Protein AF-0000000076551248 (afdb_homodimer)

Sequence (350 aa):
MSLTSTQPAATQTSDEVEMQIRGLMMDPITNMPIIVLKDIASDLVLPIWVGIFEANAIALELEKTATPRPMTHDLLQNLARGLNAQVNKIVVSELRDDTFYAVIWLDHAGETVALDARPSDAIALALRWDCPIYVNREVLENSKQAASGAQAVTADEMRRWLENLNDDEMGRYKMMSLTSTQPAATQTSDEVEMQIRGLMMDPITNMPIIVLKDIASDLVLPIWVGIFEANAIALELEKTATPRPMTHDLLQNLARGLNAQVNKIVVSELRDDTFYAVIWLDHAGETVALDARPSDAIALALRWDCPIYVNREVLENSKQAASGAQAVTADEMRRWLENLNDDEMGRYKM

InterPro domains:
  IPR003729 Bifunctional nuclease domain [PF02577] (35-145)
  IPR003729 Bifunctional nuclease domain [PS51658] (16-147)
  IPR036104 Bifunctional nuclease superfamily [G3DSA:3.10.690.10] (7-153)
  IPR036104 Bifunctional nuclease superfamily [SSF103256] (17-143)

Foldseek 3Di:
DPPPVPVPPPPVVPLKFWWDFLDWDAQPVPRFIWTWIQGPVDRQIDIDTDHPVLSVLQVCLVVVPDDPDDDPLSVVLVVCVVQVKAFAEKEQEDADPNAIKMWTWMDDPNDIDIDIDGPSSRSSNCSVRVHIYIYRPVRSVVRVVCLVPPDDPSSVVVVVVSVCSSVPDSPPPDD/DPPPPPVPPPPPVPLKFWWDFLDWDAQPVPRFIWTWIQGPVDRQIDIDTDHPVLSVLQVCLVVVPDDPDDDPLSVVLVVCVVQVKAFAEKEQEDADPNAIKMWTWMDDPNDIDIDIDGPSSRSSNCSVRVHIYIYRPVRSVVRVVCLVPPDDPSSVVVVVVSVCSSVPDSPDPPD

Organism: NCBI:txid570835

Radius of gyration: 25.0 Å; Cα contacts (8 Å, |Δi|>4): 557; chains: 2; bounding box: 64×93×47 Å

Nearest PDB structures (foldseek):
  1vjl-assembly1_B  TM=9.616E-01  e=9.317E-15  Thermotoga maritima
  1vjl-assembly1_A  TM=9.672E-01  e=1.254E-14  Thermotoga maritima
  1sj5-assembly1_A  TM=9.366E-01  e=1.498E-14  Thermotoga maritima
  1sj5-assembly1_B  TM=9.544E-01  e=3.244E-14  Thermotoga maritima
  2l33-assembly1_A  TM=4.522E-01  e=1.625E+00  Homo sapiens

Structure (mmCIF, N/CA/C/O backbone):
data_AF-0000000076551248-model_v1
#
loop_
_entity.id
_entity.type
_entity.pdbx_description
1 polymer 'BFN domain-containing protein'
#
loop_
_atom_site.group_PDB
_atom_site.id
_atom_site.type_symbol
_atom_site.label_atom_id
_atom_site.label_alt_id
_atom_site.label_comp_id
_atom_site.label_asym_id
_atom_site.label_entity_id
_atom_site.label_seq_id
_atom_site.pdbx_PDB_ins_code
_atom_site.Cartn_x
_atom_site.Cartn_y
_atom_site.Cartn_z
_atom_site.occupancy
_atom_site.B_iso_or_equiv
_atom_site.auth_seq_id
_atom_site.auth_comp_id
_atom_site.auth_asym_id
_atom_site.auth_atom_id
_atom_site.pdbx_PDB_model_num
ATOM 1 N N . MET A 1 1 ? -35.094 -51.531 -7.246 1 32.16 1 MET A N 1
ATOM 2 C CA . MET A 1 1 ? -33.906 -51.281 -8.016 1 32.16 1 MET A CA 1
ATOM 3 C C . MET A 1 1 ? -33.531 -49.812 -8.008 1 32.16 1 MET A C 1
ATOM 5 O O . MET A 1 1 ? -34.219 -49 -8.648 1 32.16 1 MET A O 1
ATOM 9 N N . SER A 1 2 ? -33.219 -49.188 -6.812 1 36.22 2 SER A N 1
ATOM 10 C CA . SER A 1 2 ? -33 -47.781 -6.469 1 36.22 2 SER A CA 1
ATOM 11 C C . SER A 1 2 ? -31.844 -47.188 -7.262 1 36.22 2 SER A C 1
ATOM 13 O O . SER A 1 2 ? -30.703 -47.688 -7.16 1 36.22 2 SER A O 1
ATOM 15 N N . LEU A 1 3 ? -32.062 -46.719 -8.555 1 34.53 3 LEU A N 1
ATOM 16 C CA . LEU A 1 3 ? -31.094 -46.062 -9.445 1 34.53 3 LEU A CA 1
ATOM 17 C C . LEU A 1 3 ? -30.375 -44.938 -8.742 1 34.53 3 LEU A C 1
ATOM 19 O O . LEU A 1 3 ? -31 -43.938 -8.391 1 34.53 3 LEU A O 1
ATOM 23 N N . THR A 1 4 ? -29.5 -45.219 -7.777 1 40.34 4 THR A N 1
ATOM 24 C CA . THR A 1 4 ? -28.609 -44.219 -7.219 1 40.34 4 THR A CA 1
ATOM 25 C C . THR A 1 4 ? -27.859 -43.5 -8.328 1 40.34 4 THR A C 1
ATOM 27 O O . THR A 1 4 ? -27.094 -44.094 -9.078 1 40.34 4 THR A O 1
ATOM 30 N N . SER A 1 5 ? -28.578 -42.625 -9.156 1 40.53 5 SER A N 1
ATOM 31 C CA . SER A 1 5 ? -27.891 -41.781 -10.117 1 40.53 5 SER A CA 1
ATOM 32 C C . SER A 1 5 ? -26.672 -41.125 -9.5 1 40.53 5 SER A C 1
ATOM 34 O O . SER A 1 5 ? -26.781 -40.344 -8.539 1 40.53 5 SER A O 1
ATOM 36 N N . THR A 1 6 ? -25.594 -41.875 -9.328 1 37.84 6 THR A N 1
ATOM 37 C CA . THR A 1 6 ? -24.297 -41.25 -9 1 37.84 6 THR A CA 1
ATOM 38 C C . THR A 1 6 ? -24.016 -40.062 -9.922 1 37.84 6 THR A C 1
ATOM 40 O O . THR A 1 6 ? -23.875 -40.25 -11.133 1 37.84 6 THR A O 1
ATOM 43 N N . GLN A 1 7 ? -24.719 -38.938 -9.789 1 39.62 7 GLN A N 1
ATOM 44 C CA . GLN A 1 7 ? -24.25 -37.75 -10.523 1 39.62 7 GLN A CA 1
ATOM 45 C C . GLN A 1 7 ? -22.719 -37.719 -10.586 1 39.62 7 GLN A C 1
ATOM 47 O O . GLN A 1 7 ? -22.047 -37.875 -9.562 1 39.62 7 GLN A O 1
ATOM 52 N N . PRO A 1 8 ? -22.125 -38.062 -11.719 1 39.38 8 PRO A N 1
ATOM 53 C CA . PRO A 1 8 ? -20.656 -38 -11.781 1 39.38 8 PRO A CA 1
ATOM 54 C C . PRO A 1 8 ? -20.094 -36.781 -11.055 1 39.38 8 PRO A C 1
ATOM 56 O O . PRO A 1 8 ? -20.734 -35.719 -11 1 39.38 8 PRO A O 1
ATOM 59 N N . ALA A 1 9 ? -19.312 -36.969 -10.117 1 40.19 9 ALA A N 1
ATOM 60 C CA . ALA A 1 9 ? -18.453 -35.906 -9.594 1 40.19 9 ALA A CA 1
ATOM 61 C C . ALA A 1 9 ? -17.891 -35.031 -10.727 1 40.19 9 ALA A C 1
ATOM 63 O O . ALA A 1 9 ? -17.156 -35.531 -11.586 1 40.19 9 ALA A O 1
ATOM 64 N N . ALA A 1 10 ? -18.641 -34.312 -11.5 1 38.75 10 ALA A N 1
ATOM 65 C CA . ALA A 1 10 ? -18.047 -33.344 -12.422 1 38.75 10 ALA A CA 1
ATOM 66 C C . ALA A 1 10 ? -16.703 -32.844 -11.906 1 38.75 10 ALA A C 1
ATOM 68 O O . ALA A 1 10 ? -16.641 -32.188 -10.859 1 38.75 10 ALA A O 1
ATOM 69 N N . THR A 1 11 ? -15.641 -33.531 -11.953 1 39.47 11 THR A N 1
ATOM 70 C CA . THR A 1 11 ? -14.273 -33.031 -11.766 1 39.47 11 THR A CA 1
ATOM 71 C C . THR A 1 11 ? -14.102 -31.656 -12.391 1 39.47 11 THR A C 1
ATOM 73 O O . THR A 1 11 ? -14.078 -31.516 -13.617 1 39.47 11 THR A O 1
ATOM 76 N N . GLN A 1 12 ? -14.953 -30.703 -12.336 1 39.66 12 GLN A N 1
ATOM 77 C CA . GLN A 1 12 ? -14.781 -29.328 -12.797 1 39.66 12 GLN A CA 1
ATOM 78 C C . GLN A 1 12 ? -13.32 -28.875 -12.68 1 39.66 12 GLN A C 1
ATOM 80 O O . GLN A 1 12 ? -12.82 -28.672 -11.57 1 39.66 12 GLN A O 1
ATOM 85 N N . THR A 1 13 ? -12.32 -29.5 -13.383 1 48.34 13 THR A N 1
ATOM 86 C CA . THR A 1 13 ? -10.922 -29.094 -13.422 1 48.34 13 THR A CA 1
ATOM 87 C C . THR A 1 13 ? -10.781 -27.578 -13.336 1 48.34 13 THR A C 1
ATOM 89 O O . THR A 1 13 ? -11.32 -26.859 -14.172 1 48.34 13 THR A O 1
ATOM 92 N N . SER A 1 14 ? -10.734 -27.062 -12.242 1 67.12 14 SER A N 1
ATOM 93 C CA . SER A 1 14 ? -10.648 -25.625 -11.977 1 67.12 14 SER A CA 1
ATOM 94 C C . SER A 1 14 ? -9.594 -24.969 -12.859 1 67.12 14 SER A C 1
ATOM 96 O O . SER A 1 14 ? -8.539 -25.547 -13.102 1 67.12 14 SER A O 1
ATOM 98 N N . ASP A 1 15 ? -9.93 -24.031 -13.68 1 89.25 15 ASP A N 1
ATOM 99 C CA . ASP A 1 15 ? -9.086 -23.172 -14.516 1 89.25 15 ASP A CA 1
ATOM 100 C C . ASP A 1 15 ? -8.055 -22.438 -13.68 1 89.25 15 ASP A C 1
ATOM 102 O O . ASP A 1 15 ? -7.305 -21.609 -14.195 1 89.25 15 ASP A O 1
ATOM 106 N N . GLU A 1 16 ? -7.969 -22.969 -12.383 1 97 16 GLU A N 1
ATOM 107 C CA . GLU A 1 16 ? -7.035 -22.328 -11.469 1 97 16 GLU A CA 1
ATOM 108 C C . GLU A 1 16 ? -6.195 -23.359 -10.711 1 97 16 GLU A C 1
ATOM 110 O O . GLU A 1 16 ? -6.691 -24.422 -10.359 1 97 16 GLU A O 1
ATOM 115 N N . VAL A 1 17 ? -4.977 -23.109 -10.492 1 97.75 17 VAL A N 1
ATOM 116 C CA . VAL A 1 17 ? -4.039 -23.938 -9.75 1 97.75 17 VAL A CA 1
ATOM 117 C C . VAL A 1 17 ? -3.68 -23.266 -8.43 1 97.75 17 VAL A C 1
ATOM 119 O O . VAL A 1 17 ? -3.266 -22.109 -8.406 1 97.75 17 VAL A O 1
ATOM 122 N N . GLU A 1 18 ? -3.902 -23.984 -7.297 1 98.38 18 GLU A N 1
ATOM 123 C CA . GLU A 1 18 ? -3.525 -23.438 -6 1 98.38 18 GLU A CA 1
ATOM 124 C C . GLU A 1 18 ? -2.014 -23.469 -5.801 1 98.38 18 GLU A C 1
ATOM 126 O O . GLU A 1 18 ? -1.379 -24.5 -6.031 1 98.38 18 GLU A O 1
ATOM 131 N N . MET A 1 19 ? -1.547 -22.344 -5.371 1 98.19 19 MET A N 1
ATOM 132 C CA . MET A 1 19 ? -0.1 -22.203 -5.223 1 98.19 19 MET A CA 1
ATOM 133 C C . MET A 1 19 ? 0.262 -21.703 -3.83 1 98.19 19 MET A C 1
ATOM 135 O O . MET A 1 19 ? -0.587 -21.156 -3.121 1 98.19 19 MET A O 1
ATOM 139 N N . GLN A 1 20 ? 1.493 -21.938 -3.49 1 97.5 20 GLN A N 1
ATOM 140 C CA . GLN A 1 20 ? 2.08 -21.391 -2.271 1 97.5 20 GLN A CA 1
ATOM 141 C C . GLN A 1 20 ? 3.381 -20.656 -2.57 1 97.5 20 GLN A C 1
ATOM 143 O O . GLN A 1 20 ? 4.012 -20.891 -3.604 1 97.5 20 GLN A O 1
ATOM 148 N N . ILE A 1 21 ? 3.678 -19.75 -1.683 1 96.75 21 ILE A N 1
ATOM 149 C CA . ILE A 1 21 ? 4.949 -19.062 -1.838 1 96.75 21 ILE A CA 1
ATOM 150 C C . ILE A 1 21 ? 6.098 -19.969 -1.422 1 96.75 21 ILE A C 1
ATOM 152 O O . ILE A 1 21 ? 6.211 -20.344 -0.251 1 96.75 21 ILE A O 1
ATOM 156 N N . ARG A 1 22 ? 6.84 -20.281 -2.338 1 93.38 22 ARG A N 1
ATOM 157 C CA . ARG A 1 22 ? 8.016 -21.094 -2.039 1 93.38 22 ARG A CA 1
ATOM 158 C C . ARG A 1 22 ? 9.133 -20.25 -1.444 1 93.38 22 ARG A C 1
ATOM 160 O O . ARG A 1 22 ? 9.883 -20.703 -0.579 1 93.38 22 ARG A O 1
ATOM 167 N N . GLY A 1 23 ? 9.258 -19.016 -2.014 1 91.88 23 GLY A N 1
ATOM 168 C CA . GLY A 1 23 ? 10.266 -18.125 -1.459 1 91.88 23 GLY A CA 1
ATOM 169 C C . GLY A 1 23 ? 10.406 -16.828 -2.229 1 91.88 23 GLY A C 1
ATOM 170 O O . GLY A 1 23 ? 9.688 -16.594 -3.203 1 91.88 23 GLY A O 1
ATOM 171 N N . LEU A 1 24 ? 11.195 -15.961 -1.62 1 94.81 24 LEU A N 1
ATOM 172 C CA . LEU A 1 24 ? 11.664 -14.719 -2.23 1 94.81 24 LEU A CA 1
ATOM 173 C C . LEU A 1 24 ? 13.164 -14.781 -2.514 1 94.81 24 LEU A C 1
ATOM 175 O O . LEU A 1 24 ? 13.953 -15.078 -1.617 1 94.81 24 LEU A O 1
ATOM 179 N N . MET A 1 25 ? 13.508 -14.523 -3.76 1 92.19 25 MET A N 1
ATOM 180 C CA . MET A 1 25 ? 14.922 -14.57 -4.105 1 92.19 25 MET A CA 1
ATOM 181 C C . MET A 1 25 ? 15.305 -13.398 -5 1 92.19 25 MET A C 1
ATOM 183 O O . MET A 1 25 ? 14.445 -12.641 -5.438 1 92.19 25 MET A O 1
ATOM 187 N N . MET A 1 26 ? 16.625 -13.32 -5.207 1 93.75 26 MET A N 1
ATOM 188 C CA . MET A 1 26 ? 17.141 -12.281 -6.09 1 93.75 26 MET A CA 1
ATOM 189 C C . MET A 1 26 ? 17.594 -12.867 -7.422 1 93.75 26 MET A C 1
ATOM 191 O O . MET A 1 26 ? 18.219 -13.93 -7.461 1 93.75 26 MET A O 1
ATOM 195 N N . ASP A 1 27 ? 17.125 -12.281 -8.555 1 88.94 27 ASP A N 1
ATOM 196 C CA . ASP A 1 27 ? 17.672 -12.609 -9.867 1 88.94 27 ASP A CA 1
ATOM 197 C C . ASP A 1 27 ? 19.188 -12.383 -9.906 1 88.94 27 ASP A C 1
ATOM 199 O O . ASP A 1 27 ? 19.656 -11.266 -9.695 1 88.94 27 ASP A O 1
ATOM 203 N N . PRO A 1 28 ? 20 -13.344 -10.133 1 86.5 28 PRO A N 1
ATOM 204 C CA . PRO A 1 28 ? 21.453 -13.203 -10.023 1 86.5 28 PRO A CA 1
ATOM 205 C C . PRO A 1 28 ? 22.031 -12.273 -11.086 1 86.5 28 PRO A C 1
ATOM 207 O O . PRO A 1 28 ? 23.141 -11.766 -10.922 1 86.5 28 PRO A O 1
ATOM 210 N N . ILE A 1 29 ? 21.297 -12.109 -12.125 1 87.25 29 ILE A N 1
ATOM 211 C CA . ILE A 1 29 ? 21.812 -11.281 -13.219 1 87.25 29 ILE A CA 1
ATOM 212 C C . ILE A 1 29 ? 21.391 -9.828 -13 1 87.25 29 ILE A C 1
ATOM 214 O O . ILE A 1 29 ? 22.234 -8.93 -13 1 87.25 29 ILE A O 1
ATOM 218 N N . THR A 1 30 ? 20.094 -9.57 -12.758 1 91.88 30 THR A N 1
ATOM 219 C CA . THR A 1 30 ? 19.562 -8.211 -12.695 1 91.88 30 THR A CA 1
ATOM 220 C C . THR A 1 30 ? 19.531 -7.703 -11.258 1 91.88 30 THR A C 1
ATOM 222 O O . THR A 1 30 ? 19.359 -6.508 -11.023 1 91.88 30 THR A O 1
ATOM 225 N N . ASN A 1 31 ? 19.578 -8.602 -10.344 1 93.25 31 ASN A N 1
ATOM 226 C CA . ASN A 1 31 ? 19.5 -8.297 -8.922 1 93.25 31 ASN A CA 1
ATOM 227 C C . ASN A 1 31 ? 18.109 -7.801 -8.523 1 93.25 31 ASN A C 1
ATOM 229 O O . ASN A 1 31 ? 17.969 -7.086 -7.535 1 93.25 31 ASN A O 1
ATOM 233 N N . MET A 1 32 ? 17.188 -8.125 -9.305 1 95.31 32 MET A N 1
ATOM 234 C CA . MET A 1 32 ? 15.805 -7.797 -8.977 1 95.31 32 MET A CA 1
ATOM 235 C C . MET A 1 32 ? 15.133 -8.945 -8.234 1 95.31 32 MET A C 1
ATOM 237 O O . MET A 1 32 ? 15.43 -10.117 -8.492 1 95.31 32 MET A O 1
ATOM 241 N N . PRO A 1 33 ? 14.258 -8.648 -7.352 1 96.56 33 PRO A N 1
ATOM 242 C CA . PRO A 1 33 ? 13.594 -9.703 -6.586 1 96.56 33 PRO A CA 1
ATOM 243 C C . PRO A 1 33 ? 12.633 -10.531 -7.434 1 96.56 33 PRO A C 1
ATOM 245 O O . PRO A 1 33 ? 12.023 -10.016 -8.375 1 96.56 33 PRO A O 1
ATOM 248 N N . ILE A 1 34 ? 12.516 -11.773 -7.035 1 94.38 34 ILE A N 1
ATOM 249 C CA . ILE A 1 34 ? 11.57 -12.695 -7.664 1 94.38 34 ILE A CA 1
ATOM 250 C C . ILE A 1 34 ? 10.75 -13.406 -6.59 1 94.38 34 ILE A C 1
ATOM 252 O O . ILE A 1 34 ? 11.305 -13.953 -5.633 1 94.38 34 ILE A O 1
ATOM 256 N N . ILE A 1 35 ? 9.453 -13.312 -6.711 1 97 35 ILE A N 1
ATOM 257 C CA . ILE A 1 35 ? 8.586 -14.188 -5.938 1 97 35 ILE A CA 1
ATOM 258 C C . ILE A 1 35 ? 8.438 -15.531 -6.648 1 97 35 ILE A C 1
ATOM 260 O O . ILE A 1 35 ? 8.117 -15.578 -7.84 1 97 35 ILE A O 1
ATOM 264 N N . VAL A 1 36 ? 8.664 -16.594 -5.914 1 94.31 36 VAL A N 1
ATOM 265 C CA . VAL A 1 36 ? 8.516 -17.922 -6.504 1 94.31 36 VAL A CA 1
ATOM 266 C C . VAL A 1 36 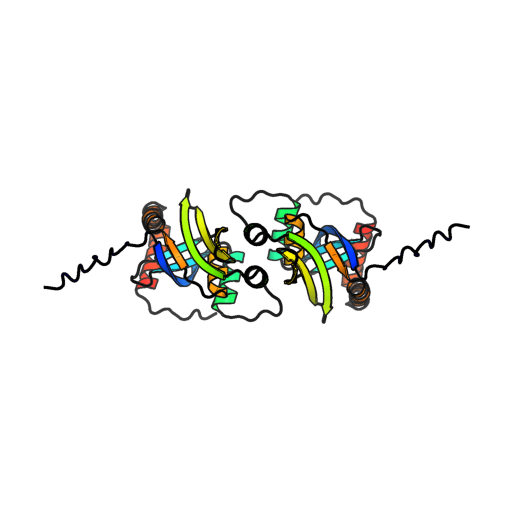? 7.281 -18.609 -5.922 1 94.31 36 VAL A C 1
ATOM 268 O O . VAL A 1 36 ? 7.234 -18.906 -4.73 1 94.31 36 VAL A O 1
ATOM 271 N N . LEU A 1 37 ? 6.289 -18.781 -6.805 1 97.12 37 LEU A N 1
ATOM 272 C CA . LEU A 1 37 ? 5.113 -19.562 -6.434 1 97.12 37 LEU A CA 1
ATOM 273 C C . LEU A 1 37 ? 5.273 -21.016 -6.855 1 97.12 37 LEU A C 1
ATOM 275 O O . LEU A 1 37 ? 5.785 -21.297 -7.938 1 97.12 37 LEU A O 1
ATOM 279 N N . LYS A 1 38 ? 4.82 -21.875 -6.027 1 94.44 38 LYS A N 1
ATOM 280 C CA . LYS A 1 38 ? 4.898 -23.312 -6.316 1 94.44 38 LYS A CA 1
ATOM 281 C C . LYS A 1 38 ? 3.523 -23.969 -6.211 1 94.44 38 LYS A C 1
ATOM 283 O O . LYS A 1 38 ? 2.771 -23.703 -5.27 1 94.44 38 LYS A O 1
ATOM 288 N N . ASP A 1 39 ? 3.277 -24.828 -7.176 1 94.69 39 ASP A N 1
ATOM 289 C CA . ASP A 1 39 ? 2.064 -25.641 -7.137 1 94.69 39 ASP A CA 1
ATOM 290 C C . ASP A 1 39 ? 2.066 -26.578 -5.93 1 94.69 39 ASP A C 1
ATOM 292 O O . ASP A 1 39 ? 3.051 -27.281 -5.684 1 94.69 39 ASP A O 1
ATOM 296 N N . ILE A 1 40 ? 0.932 -26.578 -5.246 1 95.31 40 ILE A N 1
ATOM 297 C CA . ILE A 1 40 ? 0.869 -27.375 -4.023 1 95.31 40 ILE A CA 1
ATOM 298 C C . ILE A 1 40 ? 0.835 -28.859 -4.375 1 95.31 40 ILE A C 1
ATOM 300 O O . ILE A 1 40 ? 1.299 -29.703 -3.6 1 95.31 40 ILE A O 1
ATOM 304 N N . ALA A 1 41 ? 0.33 -29.172 -5.566 1 94.5 41 ALA A N 1
ATOM 305 C CA . ALA A 1 41 ? 0.101 -30.562 -5.957 1 94.5 41 ALA A CA 1
ATOM 306 C C . ALA A 1 41 ? 1.276 -31.109 -6.762 1 94.5 41 ALA A C 1
ATOM 308 O O . ALA A 1 41 ? 1.368 -32.312 -7.004 1 94.5 41 ALA A O 1
ATOM 309 N N . SER A 1 42 ? 2.102 -30.266 -7.195 1 91.12 42 SER A N 1
ATOM 310 C CA . SER A 1 42 ? 3.199 -30.703 -8.055 1 91.12 42 SER A CA 1
ATOM 311 C C . SER A 1 42 ? 4.445 -29.859 -7.828 1 91.12 42 SER A C 1
ATOM 313 O O . SER A 1 42 ? 4.527 -29.109 -6.848 1 91.12 42 SER A O 1
ATOM 315 N N . ASP A 1 43 ? 5.453 -29.984 -8.742 1 87.56 43 ASP A N 1
ATOM 316 C CA . ASP A 1 43 ? 6.715 -29.266 -8.633 1 87.56 43 ASP A CA 1
ATOM 317 C C . ASP A 1 43 ? 6.742 -28.062 -9.57 1 87.56 43 ASP A C 1
ATOM 319 O O . ASP A 1 43 ? 7.785 -27.422 -9.734 1 87.56 43 ASP A O 1
ATOM 323 N N . LEU A 1 44 ? 5.582 -27.781 -10.07 1 87.44 44 LEU A N 1
ATOM 324 C CA . LEU A 1 44 ? 5.5 -26.641 -10.977 1 87.44 44 LEU A CA 1
ATOM 325 C C . LEU A 1 44 ? 5.676 -25.328 -10.219 1 87.44 44 LEU A C 1
ATOM 327 O O . LEU A 1 44 ? 5.074 -25.125 -9.164 1 87.44 44 LEU A O 1
ATOM 331 N N . VAL A 1 45 ? 6.578 -24.453 -10.805 1 91.31 45 VAL A N 1
ATOM 332 C CA . VAL A 1 45 ? 6.852 -23.172 -10.156 1 91.31 45 VAL A CA 1
ATOM 333 C C . VAL A 1 45 ? 6.551 -22.031 -11.125 1 91.31 45 VAL A C 1
ATOM 335 O O . VAL A 1 45 ? 6.617 -22.219 -12.344 1 91.31 45 VAL A O 1
ATOM 338 N N . LEU A 1 46 ? 6.172 -20.922 -10.625 1 93.94 46 LEU A N 1
ATOM 339 C CA . LEU A 1 46 ? 5.953 -19.688 -11.359 1 93.94 46 LEU A CA 1
ATOM 340 C C . LEU A 1 46 ? 6.75 -18.547 -10.75 1 93.94 46 LEU A C 1
ATOM 342 O O . LEU A 1 46 ? 6.406 -18.047 -9.672 1 93.94 46 LEU A O 1
ATOM 346 N N . PRO A 1 47 ? 7.809 -18.094 -11.375 1 93.88 47 PRO A N 1
ATOM 347 C CA . PRO A 1 47 ? 8.547 -16.922 -10.914 1 93.88 47 PRO A CA 1
ATOM 348 C C . PRO A 1 47 ? 7.895 -15.609 -11.352 1 93.88 47 PRO A C 1
ATOM 350 O O . PRO A 1 47 ? 7.488 -15.477 -12.516 1 93.88 47 PRO A O 1
ATOM 353 N N . ILE A 1 48 ? 7.781 -14.68 -10.461 1 95.81 48 ILE A N 1
ATOM 354 C CA . ILE A 1 48 ? 7.234 -13.359 -10.773 1 95.81 48 ILE A CA 1
ATOM 355 C C . ILE A 1 48 ? 8.227 -12.281 -10.336 1 95.81 48 ILE A C 1
ATOM 357 O O . ILE A 1 48 ? 8.508 -12.133 -9.148 1 95.81 48 ILE A O 1
ATOM 361 N N . TRP A 1 49 ? 8.797 -11.555 -11.328 1 95.38 49 TRP A N 1
ATOM 362 C CA . TRP A 1 49 ? 9.695 -10.438 -11.039 1 95.38 49 TRP A CA 1
ATOM 363 C C . TRP A 1 49 ? 8.922 -9.258 -10.453 1 95.38 49 TRP A C 1
ATOM 365 O O . TRP A 1 49 ? 7.887 -8.859 -10.992 1 95.38 49 TRP A O 1
ATOM 375 N N . VAL A 1 50 ? 9.461 -8.703 -9.336 1 96.81 50 VAL A N 1
ATOM 376 C CA . VAL A 1 50 ? 8.805 -7.578 -8.68 1 96.81 50 VAL A CA 1
ATOM 377 C C . VAL A 1 50 ? 9.844 -6.531 -8.289 1 96.81 50 VAL A C 1
ATOM 379 O O . VAL A 1 50 ? 11.047 -6.77 -8.406 1 96.81 50 VAL A O 1
ATOM 382 N N . GLY A 1 51 ? 9.344 -5.371 -7.891 1 95.25 51 GLY A N 1
ATOM 383 C CA . GLY A 1 51 ? 10.242 -4.344 -7.391 1 95.25 51 GLY A CA 1
ATOM 384 C C . GLY A 1 51 ? 10.719 -4.609 -5.973 1 95.25 51 GLY A C 1
ATOM 385 O O . GLY A 1 51 ? 10.125 -5.418 -5.258 1 95.25 51 GLY A O 1
ATOM 386 N N . ILE A 1 52 ? 11.742 -3.881 -5.605 1 95.5 52 ILE A N 1
ATOM 387 C CA . ILE A 1 52 ? 12.359 -4.035 -4.293 1 95.5 52 ILE A CA 1
ATOM 388 C C . ILE A 1 52 ? 11.344 -3.682 -3.205 1 95.5 52 ILE A C 1
ATOM 390 O O . ILE A 1 52 ? 11.25 -4.367 -2.186 1 95.5 52 ILE A O 1
ATOM 394 N N . PHE A 1 53 ? 10.609 -2.682 -3.424 1 94.25 53 PHE A N 1
ATOM 395 C CA . PHE A 1 53 ? 9.641 -2.234 -2.428 1 94.25 53 PHE A CA 1
ATOM 396 C C . PHE A 1 53 ? 8.562 -3.289 -2.209 1 94.25 53 PHE A C 1
ATOM 398 O O . PHE A 1 53 ? 8.188 -3.572 -1.07 1 94.25 53 PHE A O 1
ATOM 405 N N . GLU A 1 54 ? 8.133 -3.838 -3.283 1 97.12 54 GLU A N 1
ATOM 406 C CA . GLU A 1 54 ? 7.113 -4.879 -3.238 1 97.12 54 GLU A CA 1
ATOM 407 C C . GLU A 1 54 ? 7.629 -6.129 -2.531 1 97.12 54 GLU A C 1
ATOM 409 O O . GLU A 1 54 ? 6.941 -6.695 -1.68 1 97.12 54 GLU A O 1
ATOM 414 N N . ALA A 1 55 ? 8.844 -6.465 -2.871 1 97.38 55 ALA A N 1
ATOM 415 C CA . ALA A 1 55 ? 9.469 -7.637 -2.262 1 97.38 55 ALA A CA 1
ATOM 416 C C . ALA A 1 55 ? 9.625 -7.453 -0.755 1 97.38 55 ALA A C 1
ATOM 418 O O . ALA A 1 55 ? 9.375 -8.383 0.018 1 97.38 55 ALA A O 1
ATOM 419 N N . ASN A 1 56 ? 9.961 -6.316 -0.363 1 95.75 56 ASN A N 1
ATOM 420 C CA . ASN A 1 56 ? 10.125 -6.023 1.058 1 95.75 56 ASN A CA 1
ATOM 421 C C . ASN A 1 56 ? 8.805 -6.16 1.811 1 95.75 56 ASN A C 1
ATOM 423 O O . ASN A 1 56 ? 8.773 -6.688 2.924 1 95.75 56 ASN A O 1
ATOM 427 N N . ALA A 1 57 ? 7.793 -5.664 1.243 1 96.31 57 ALA A N 1
ATOM 428 C CA . ALA A 1 57 ? 6.48 -5.758 1.875 1 96.31 57 ALA A CA 1
ATOM 429 C C . ALA A 1 57 ? 6.082 -7.215 2.096 1 96.31 57 ALA A C 1
ATOM 431 O O . ALA A 1 57 ? 5.461 -7.547 3.109 1 96.31 57 ALA A O 1
ATOM 432 N N . ILE A 1 58 ? 6.387 -8.031 1.163 1 97.88 58 ILE A N 1
ATOM 433 C CA . ILE A 1 58 ? 6.07 -9.453 1.258 1 97.88 58 ILE A CA 1
ATOM 434 C C . ILE A 1 58 ? 6.988 -10.117 2.283 1 97.88 58 ILE A C 1
ATOM 436 O O . ILE A 1 58 ? 6.527 -10.891 3.123 1 97.88 58 ILE A O 1
ATOM 440 N N . ALA A 1 59 ? 8.266 -9.812 2.24 1 96.69 59 ALA A N 1
ATOM 441 C CA . ALA A 1 59 ? 9.258 -10.383 3.15 1 96.69 59 ALA A CA 1
ATOM 442 C C . ALA A 1 59 ? 8.891 -10.094 4.605 1 96.69 59 ALA A C 1
ATOM 444 O O . ALA A 1 59 ? 9.008 -10.969 5.469 1 96.69 59 ALA A O 1
ATOM 445 N N . LEU A 1 60 ? 8.508 -8.891 4.883 1 95.44 60 LEU A N 1
ATOM 446 C CA . LEU A 1 60 ? 8.125 -8.492 6.238 1 95.44 60 LEU A CA 1
ATOM 447 C C . LEU A 1 60 ? 7.059 -9.422 6.797 1 95.44 60 LEU A C 1
ATOM 449 O O . LEU A 1 60 ? 7.141 -9.844 7.957 1 95.44 60 LEU A O 1
ATOM 453 N N . GLU A 1 61 ? 6.078 -9.711 6 1 96.62 61 GLU A N 1
ATOM 454 C CA . GLU A 1 61 ? 4.992 -10.57 6.461 1 96.62 61 GLU A CA 1
ATOM 455 C C . GLU A 1 61 ? 5.441 -12.031 6.531 1 96.62 61 GLU A C 1
ATOM 457 O O . GLU A 1 61 ? 5.086 -12.75 7.469 1 96.62 61 GLU A O 1
ATOM 462 N N . LEU A 1 62 ? 6.184 -12.5 5.547 1 96.12 62 LEU A N 1
ATOM 463 C CA . LEU A 1 62 ? 6.68 -13.875 5.551 1 96.12 62 LEU A CA 1
ATOM 464 C C . LEU A 1 62 ? 7.488 -14.156 6.812 1 96.12 62 LEU A C 1
ATOM 466 O O . LEU A 1 62 ? 7.395 -15.242 7.387 1 96.12 62 LEU A O 1
ATOM 470 N N . GLU A 1 63 ? 8.211 -13.211 7.18 1 95.62 63 GLU A N 1
ATOM 471 C CA . GLU A 1 63 ? 9.086 -13.352 8.336 1 95.62 63 GLU A CA 1
ATOM 472 C C . GLU A 1 63 ? 8.359 -13.008 9.633 1 95.62 63 GLU A C 1
ATOM 474 O O . GLU A 1 63 ? 8.906 -13.164 10.727 1 95.62 63 GLU A O 1
ATOM 479 N N . LYS A 1 64 ? 7.176 -12.547 9.555 1 95.5 64 LYS A N 1
ATOM 480 C CA . LYS A 1 64 ? 6.336 -12.156 10.68 1 95.5 64 LYS A CA 1
ATOM 481 C C . LYS A 1 64 ? 7.039 -11.125 11.555 1 95.5 64 LYS A C 1
ATOM 483 O O . LYS A 1 64 ? 7 -11.219 12.789 1 95.5 64 LYS A O 1
ATOM 488 N N . THR A 1 65 ? 7.664 -10.258 10.891 1 93 65 THR A N 1
ATOM 489 C CA . THR A 1 65 ? 8.32 -9.156 11.594 1 93 65 THR A CA 1
ATOM 490 C C . THR A 1 65 ? 7.293 -8.141 12.086 1 93 65 THR A C 1
ATOM 492 O O . THR A 1 65 ? 6.492 -7.629 11.305 1 93 65 THR A O 1
ATOM 495 N N . ALA A 1 66 ? 7.301 -7.859 13.312 1 91.81 66 ALA A N 1
ATOM 496 C CA . ALA A 1 66 ? 6.371 -6.895 13.891 1 91.81 66 ALA A CA 1
ATOM 497 C C . ALA A 1 66 ? 6.801 -5.465 13.578 1 91.81 66 ALA A C 1
ATOM 499 O O . ALA A 1 66 ? 7.992 -5.145 13.609 1 91.81 66 ALA A O 1
ATOM 500 N N . THR A 1 67 ? 5.848 -4.695 13.18 1 93.25 67 THR A N 1
ATOM 501 C CA . THR A 1 67 ? 6.105 -3.279 12.953 1 93.25 67 THR A CA 1
ATOM 502 C C . THR A 1 67 ? 5.312 -2.42 13.93 1 93.25 67 THR A C 1
ATOM 504 O O . THR A 1 67 ? 4.188 -2.77 14.297 1 93.25 67 THR A O 1
ATOM 507 N N . PRO A 1 68 ? 5.848 -1.354 14.391 1 93.5 68 PRO A N 1
ATOM 508 C CA . PRO A 1 68 ? 5.18 -0.523 15.398 1 93.5 68 PRO A CA 1
ATOM 509 C C . PRO A 1 68 ? 3.893 0.111 14.875 1 93.5 68 PRO A C 1
ATOM 511 O O . PRO A 1 68 ? 2.992 0.416 15.664 1 93.5 68 PRO A O 1
ATOM 514 N N . ARG A 1 69 ? 3.838 0.328 13.648 1 96.62 69 ARG A N 1
ATOM 515 C CA . ARG A 1 69 ? 2.684 0.904 12.961 1 96.62 69 ARG A CA 1
ATOM 516 C C . ARG A 1 69 ? 2.285 0.062 11.758 1 96.62 69 ARG A C 1
ATOM 518 O O . ARG A 1 69 ? 3.119 -0.631 11.172 1 96.62 69 ARG A O 1
ATOM 525 N N . PRO A 1 70 ? 0.941 0.123 11.484 1 97.31 70 PRO A N 1
ATOM 526 C CA . PRO A 1 70 ? 0.498 -0.647 10.32 1 97.31 70 PRO A CA 1
ATOM 527 C C . PRO A 1 70 ? 1.188 -0.214 9.031 1 97.31 70 PRO A C 1
ATOM 529 O O . PRO A 1 70 ? 1.176 0.971 8.688 1 97.31 70 PRO A O 1
ATOM 532 N N . MET A 1 71 ? 1.737 -1.167 8.359 1 97.62 71 MET A N 1
ATOM 533 C CA . MET A 1 71 ? 2.27 -0.891 7.027 1 97.62 71 MET A CA 1
ATOM 534 C C . MET A 1 71 ? 1.148 -0.848 5.996 1 97.62 71 MET A C 1
ATOM 536 O O . MET A 1 71 ? -0.008 -1.125 6.312 1 97.62 71 MET A O 1
ATOM 540 N N . THR A 1 72 ? 1.494 -0.53 4.805 1 98.25 72 THR A N 1
ATOM 541 C CA . THR A 1 72 ? 0.492 -0.219 3.789 1 98.25 72 THR A CA 1
ATOM 542 C C . THR A 1 72 ? -0.45 -1.4 3.58 1 98.25 72 THR A C 1
ATOM 544 O O . THR A 1 72 ? -1.667 -1.224 3.498 1 98.25 72 THR A O 1
ATOM 547 N N . HIS A 1 73 ? 0.069 -2.625 3.512 1 98.56 73 HIS A N 1
ATOM 548 C CA . HIS A 1 73 ? -0.786 -3.779 3.254 1 98.56 73 HIS A CA 1
ATOM 549 C C . HIS A 1 73 ? -1.551 -4.188 4.508 1 98.56 73 HIS A C 1
ATOM 551 O O . HIS A 1 73 ? -2.611 -4.812 4.418 1 98.56 73 HIS A O 1
ATOM 557 N N . ASP A 1 74 ? -1.004 -3.863 5.676 1 98.38 74 ASP A N 1
ATOM 558 C CA . ASP A 1 74 ? -1.806 -3.99 6.891 1 98.38 74 ASP A CA 1
ATOM 559 C C . ASP A 1 74 ? -3.031 -3.082 6.836 1 98.38 74 ASP A C 1
ATOM 561 O O . ASP A 1 74 ? -4.129 -3.486 7.223 1 98.38 74 ASP A O 1
ATOM 565 N N . LEU A 1 75 ? -2.77 -1.892 6.398 1 98.75 75 LEU A N 1
ATOM 566 C CA . LEU A 1 75 ? -3.869 -0.944 6.242 1 98.75 75 LEU A CA 1
ATOM 567 C C . LEU A 1 75 ? -4.906 -1.472 5.258 1 98.75 75 LEU A C 1
ATOM 569 O O . LEU A 1 75 ? -6.109 -1.319 5.477 1 98.75 75 LEU A O 1
ATOM 573 N N . LEU A 1 76 ? -4.438 -2.029 4.172 1 98.69 76 LEU A N 1
ATOM 574 C CA . LEU A 1 76 ? -5.332 -2.65 3.201 1 98.69 76 LEU A CA 1
ATOM 575 C C . LEU A 1 76 ? -6.203 -3.713 3.863 1 98.69 76 LEU A C 1
ATOM 577 O O . LEU A 1 76 ? -7.418 -3.744 3.654 1 98.69 76 LEU A O 1
ATOM 581 N N . GLN A 1 77 ? -5.617 -4.559 4.641 1 98.69 77 GLN A N 1
ATOM 582 C CA . GLN A 1 77 ? -6.344 -5.59 5.379 1 98.69 77 GLN A CA 1
ATOM 583 C C . GLN A 1 77 ? -7.328 -4.969 6.367 1 98.69 77 GLN A C 1
ATOM 585 O O . GLN A 1 77 ? -8.484 -5.387 6.441 1 98.69 77 GLN A O 1
ATOM 590 N N . ASN A 1 78 ? -6.906 -4.016 7.137 1 98.62 78 ASN A N 1
ATOM 591 C CA . ASN A 1 78 ? -7.742 -3.357 8.133 1 98.62 78 ASN A CA 1
ATOM 592 C C . ASN A 1 78 ? -8.938 -2.664 7.492 1 98.62 78 ASN A C 1
ATOM 594 O O . ASN A 1 78 ? -10.031 -2.631 8.07 1 98.62 78 ASN A O 1
ATOM 598 N N . LEU A 1 79 ? -8.656 -2.078 6.328 1 98.75 79 LEU A N 1
ATOM 599 C CA . LEU A 1 79 ? -9.742 -1.44 5.59 1 98.75 79 LEU A CA 1
ATOM 600 C C . LEU A 1 79 ? -10.82 -2.455 5.223 1 98.75 79 LEU A C 1
ATOM 602 O O . LEU A 1 79 ? -12.008 -2.223 5.465 1 98.75 79 LEU A O 1
ATOM 606 N N . ALA A 1 80 ? -10.422 -3.553 4.66 1 98.62 80 ALA A N 1
ATOM 607 C CA . ALA A 1 80 ? -11.375 -4.598 4.297 1 98.62 80 ALA A CA 1
ATOM 608 C C . ALA A 1 80 ? -12.141 -5.09 5.52 1 98.62 80 ALA A C 1
ATOM 610 O O . ALA A 1 80 ? -13.367 -5.215 5.484 1 98.62 80 ALA A O 1
ATOM 611 N N . ARG A 1 81 ? -11.422 -5.277 6.605 1 98.12 81 ARG A N 1
ATOM 612 C CA . ARG A 1 81 ? -12.047 -5.734 7.844 1 98.12 81 ARG A CA 1
ATOM 613 C C . ARG A 1 81 ? -13.016 -4.691 8.391 1 98.12 81 ARG A C 1
ATOM 615 O O . ARG A 1 81 ? -14.133 -5.02 8.789 1 98.12 81 ARG A O 1
ATOM 622 N N . GLY A 1 82 ? -12.562 -3.477 8.383 1 97.5 82 GLY A N 1
ATOM 623 C CA . GLY A 1 82 ? -13.367 -2.385 8.898 1 97.5 82 GLY A CA 1
ATOM 624 C C . GLY A 1 82 ? -14.664 -2.184 8.133 1 97.5 82 GLY A C 1
ATOM 625 O O . GLY A 1 82 ? -15.625 -1.639 8.672 1 97.5 82 GLY A O 1
ATOM 626 N N . LEU A 1 83 ? -14.633 -2.662 6.941 1 97.69 83 LEU A N 1
ATOM 627 C CA . LEU A 1 83 ? -15.812 -2.523 6.098 1 97.69 83 LEU A CA 1
ATOM 628 C C . LEU A 1 83 ? -16.578 -3.842 6.012 1 97.69 83 LEU A C 1
ATOM 630 O O . LEU A 1 83 ? -17.422 -4.016 5.133 1 97.69 83 LEU A O 1
ATOM 634 N N . ASN A 1 84 ? -16.188 -4.781 6.832 1 97 84 ASN A N 1
ATOM 635 C CA . ASN A 1 84 ? -16.844 -6.074 7.008 1 97 84 ASN A CA 1
ATOM 636 C C . ASN A 1 84 ? -16.766 -6.918 5.738 1 97 84 ASN A C 1
ATOM 638 O O . ASN A 1 84 ? -17.734 -7.598 5.383 1 97 84 ASN A O 1
ATOM 642 N N . ALA A 1 85 ? -15.672 -6.832 5.09 1 98.19 85 ALA A N 1
ATOM 643 C CA . ALA A 1 85 ? -15.406 -7.68 3.934 1 98.19 85 ALA A CA 1
ATOM 644 C C . ALA A 1 85 ? -14.438 -8.805 4.293 1 98.19 85 ALA A C 1
ATOM 646 O O . ALA A 1 85 ? -13.719 -8.719 5.289 1 98.19 85 ALA A O 1
ATOM 647 N N . GLN A 1 86 ? -14.5 -9.828 3.547 1 98.38 86 GLN A N 1
ATOM 648 C CA . GLN A 1 86 ? -13.586 -10.953 3.678 1 98.38 86 GLN A CA 1
ATOM 649 C C . GLN A 1 86 ? -12.867 -11.234 2.363 1 98.38 86 GLN A C 1
ATOM 651 O O . GLN A 1 86 ? -13.492 -11.281 1.303 1 98.38 86 GLN A O 1
ATOM 656 N N . VAL A 1 87 ? -11.57 -11.383 2.453 1 98.75 87 VAL A N 1
ATOM 657 C CA . VAL A 1 87 ? -10.812 -11.773 1.268 1 98.75 87 VAL A CA 1
ATOM 658 C C . VAL A 1 87 ? -10.844 -13.289 1.116 1 98.75 87 VAL A C 1
ATOM 660 O O . VAL A 1 87 ? -10.344 -14.016 1.979 1 98.75 87 VAL A O 1
ATOM 663 N N . ASN A 1 88 ? -11.328 -13.75 0.058 1 98.69 88 ASN A N 1
ATOM 664 C CA . ASN A 1 88 ? -11.516 -15.188 -0.136 1 98.69 88 ASN A CA 1
ATOM 665 C C . ASN A 1 88 ? -10.289 -15.828 -0.772 1 98.69 88 ASN A C 1
ATOM 667 O O . ASN A 1 88 ? -9.836 -16.891 -0.333 1 98.69 88 ASN A O 1
ATOM 671 N N . LYS A 1 89 ? -9.82 -15.195 -1.791 1 98.75 89 LYS A N 1
ATOM 672 C CA . LYS A 1 89 ? -8.664 -15.695 -2.527 1 98.75 89 LYS A CA 1
ATOM 673 C C . LYS A 1 89 ? -8.086 -14.617 -3.439 1 98.75 89 LYS A C 1
ATOM 675 O O . LYS A 1 89 ? -8.742 -13.609 -3.719 1 98.75 89 LYS A O 1
ATOM 680 N N . ILE A 1 90 ? -6.871 -14.82 -3.85 1 98.88 90 ILE A N 1
ATOM 681 C CA . ILE A 1 90 ? -6.32 -14.039 -4.953 1 98.88 90 ILE A CA 1
ATOM 682 C C . ILE A 1 90 ? -5.988 -14.961 -6.121 1 98.88 90 ILE A C 1
ATOM 684 O O . ILE A 1 90 ? -5.715 -16.156 -5.926 1 98.88 90 ILE A O 1
ATOM 688 N N . VAL A 1 91 ? -6.078 -14.43 -7.309 1 98.88 91 VAL A N 1
ATOM 689 C CA . VAL A 1 91 ? -5.797 -15.211 -8.516 1 98.88 91 VAL A CA 1
ATOM 690 C C . VAL A 1 91 ? -4.871 -14.414 -9.43 1 98.88 91 VAL A C 1
ATOM 692 O O . VAL A 1 91 ? -5.191 -13.297 -9.828 1 98.88 91 VAL A O 1
ATOM 695 N N . VAL A 1 92 ? -3.658 -14.961 -9.641 1 98.69 92 VAL A N 1
ATOM 696 C CA . VAL A 1 92 ? -2.898 -14.445 -10.773 1 98.69 92 VAL A CA 1
ATOM 697 C C . VAL A 1 92 ? -3.578 -14.859 -12.078 1 98.69 92 VAL A C 1
ATOM 699 O O . VAL A 1 92 ? -3.492 -16.016 -12.492 1 98.69 92 VAL A O 1
ATOM 702 N N . SER A 1 93 ? -4.125 -13.891 -12.773 1 98.19 93 SER A N 1
ATOM 703 C CA . SER A 1 93 ? -5.191 -14.219 -13.711 1 98.19 93 SER A CA 1
ATOM 704 C C . SER A 1 93 ? -4.695 -14.172 -15.148 1 98.19 93 SER A C 1
ATOM 706 O O . SER A 1 93 ? -5.199 -14.898 -16.016 1 98.19 93 SER A O 1
ATOM 708 N N . GLU A 1 94 ? -3.738 -13.273 -15.422 1 96.56 94 GLU A N 1
ATOM 709 C CA . GLU A 1 94 ? -3.322 -13.086 -16.812 1 96.56 94 GLU A CA 1
ATOM 710 C C . GLU A 1 94 ? -1.832 -12.773 -16.891 1 96.56 94 GLU A C 1
ATOM 712 O O . GLU A 1 94 ? -1.229 -12.312 -15.922 1 96.56 94 GLU A O 1
ATOM 717 N N . LEU A 1 95 ? -1.312 -13.086 -17.984 1 95.62 95 LEU A N 1
ATOM 718 C CA . LEU A 1 95 ? -0.007 -12.648 -18.453 1 95.62 95 LEU A CA 1
ATOM 719 C C . LEU A 1 95 ? -0.115 -12.031 -19.844 1 95.62 95 LEU A C 1
ATOM 721 O O . LEU A 1 95 ? -0.407 -12.734 -20.828 1 95.62 95 LEU A O 1
ATOM 725 N N . ARG A 1 96 ? 0.04 -10.719 -19.891 1 92.88 96 ARG A N 1
ATOM 726 C CA . ARG A 1 96 ? -0.054 -9.984 -21.156 1 92.88 96 ARG A CA 1
ATOM 727 C C . ARG A 1 96 ? 1.185 -9.125 -21.375 1 92.88 96 ARG A C 1
ATOM 729 O O . ARG A 1 96 ? 1.496 -8.25 -20.562 1 92.88 96 ARG A O 1
ATOM 736 N N . ASP A 1 97 ? 1.864 -9.344 -22.5 1 90.19 97 ASP A N 1
ATOM 737 C CA . ASP A 1 97 ? 3.043 -8.555 -22.844 1 90.19 97 ASP A CA 1
ATOM 738 C C . ASP A 1 97 ? 4.027 -8.508 -21.672 1 90.19 97 ASP A C 1
ATOM 740 O O . ASP A 1 97 ? 4.465 -7.43 -21.266 1 90.19 97 ASP A O 1
ATOM 744 N N . ASP A 1 98 ? 4.199 -9.664 -21 1 88.44 98 ASP A N 1
ATOM 745 C CA . ASP A 1 98 ? 5.195 -9.883 -19.953 1 88.44 98 ASP A CA 1
ATOM 746 C C . ASP A 1 98 ? 4.777 -9.203 -18.656 1 88.44 98 ASP A C 1
ATOM 748 O O . ASP A 1 98 ? 5.621 -8.898 -17.797 1 88.44 98 ASP A O 1
ATOM 752 N N . THR A 1 99 ? 3.504 -8.906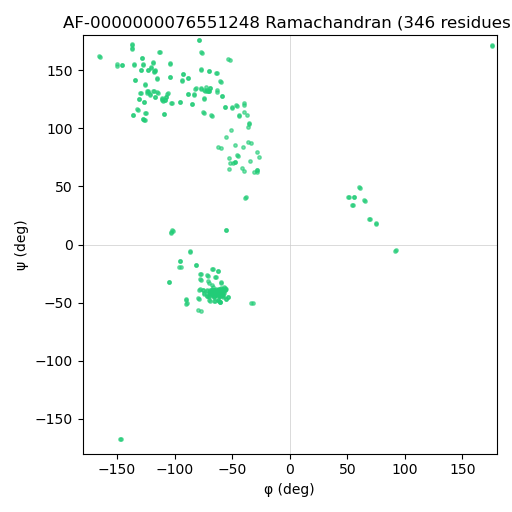 -18.609 1 94.06 99 THR A N 1
ATOM 753 C CA . THR A 1 99 ? 2.967 -8.289 -17.406 1 94.06 99 THR A CA 1
ATOM 754 C C . THR A 1 99 ? 1.925 -9.188 -16.75 1 94.06 99 THR A C 1
ATOM 756 O O . THR A 1 99 ? 0.992 -9.648 -17.406 1 94.06 99 THR A O 1
ATOM 759 N N . PHE A 1 100 ? 2.121 -9.453 -15.484 1 96.38 100 PHE A N 1
ATOM 760 C CA . PHE A 1 100 ? 1.179 -10.281 -14.75 1 96.38 100 PHE A CA 1
ATOM 761 C C . PHE A 1 100 ? 0.062 -9.438 -14.148 1 96.38 100 PHE A C 1
ATOM 763 O O . PHE A 1 100 ? 0.306 -8.328 -13.672 1 96.38 100 PHE A O 1
ATOM 770 N N . TYR A 1 101 ? -1.139 -10 -14.141 1 97.94 101 TYR A N 1
ATOM 771 C CA . TYR A 1 101 ? -2.316 -9.414 -13.508 1 97.94 101 TYR A CA 1
ATOM 772 C C . TYR A 1 101 ? -2.836 -10.32 -12.391 1 97.94 101 TYR A C 1
ATOM 774 O O . TYR A 1 101 ? -2.729 -11.547 -12.477 1 97.94 101 TYR A O 1
ATOM 782 N N . ALA A 1 102 ? -3.381 -9.664 -11.438 1 98.75 102 ALA A N 1
ATOM 783 C CA . ALA A 1 102 ? -4.027 -10.438 -10.383 1 98.75 102 ALA A CA 1
ATOM 784 C C . ALA A 1 102 ? -5.391 -9.852 -10.031 1 98.75 102 ALA A C 1
ATOM 786 O O . ALA A 1 102 ? -5.652 -8.672 -10.289 1 98.75 102 ALA A O 1
ATOM 787 N N . VAL A 1 103 ? -6.199 -10.703 -9.523 1 98.81 103 VAL A N 1
ATOM 788 C CA . VAL A 1 103 ? -7.516 -10.312 -9.039 1 98.81 103 VAL A CA 1
ATOM 789 C C . VAL A 1 103 ? -7.672 -10.719 -7.574 1 98.81 103 VAL A C 1
ATOM 791 O O . VAL A 1 103 ? -7.32 -11.844 -7.195 1 98.81 103 VAL A O 1
ATOM 794 N N . ILE A 1 104 ? -8.102 -9.789 -6.777 1 98.88 104 ILE A N 1
ATOM 795 C CA . ILE A 1 104 ? -8.469 -10.07 -5.395 1 98.88 104 ILE A CA 1
ATOM 796 C C . ILE A 1 104 ? -9.977 -10.305 -5.301 1 98.88 104 ILE A C 1
ATOM 798 O O . ILE A 1 104 ? -10.773 -9.453 -5.707 1 98.88 104 ILE A O 1
ATOM 802 N N . TRP A 1 105 ? -10.344 -11.422 -4.809 1 98.88 105 TRP A N 1
ATOM 803 C CA . TRP A 1 105 ? -11.758 -11.773 -4.668 1 98.88 105 TRP A CA 1
ATOM 804 C C . TRP A 1 105 ? -12.211 -11.625 -3.223 1 98.88 105 TRP A C 1
ATOM 806 O O . TRP A 1 105 ? -11.68 -12.281 -2.324 1 98.88 105 TRP A O 1
ATOM 816 N N . LEU A 1 106 ? -13.203 -10.789 -3.07 1 98.69 106 LEU A N 1
ATOM 817 C CA . LEU A 1 106 ? -13.727 -10.492 -1.74 1 98.69 106 LEU A CA 1
ATOM 818 C C . LEU A 1 106 ? -15.203 -10.859 -1.643 1 98.69 106 LEU A C 1
ATOM 820 O O . LEU A 1 106 ? -15.898 -10.922 -2.658 1 98.69 106 LEU A O 1
ATOM 824 N N . ASP A 1 107 ? -15.594 -11.156 -0.496 1 98.25 107 ASP A N 1
ATOM 825 C CA . ASP A 1 107 ? -17 -11.234 -0.127 1 98.25 107 ASP A CA 1
ATOM 826 C C . ASP A 1 107 ? -17.391 -10.055 0.764 1 98.25 107 ASP A C 1
ATOM 828 O O . ASP A 1 107 ? -16.703 -9.742 1.731 1 98.25 107 ASP A O 1
ATOM 832 N N . HIS A 1 108 ? -18.406 -9.406 0.357 1 96.75 108 HIS A N 1
ATOM 833 C CA . HIS A 1 108 ? -18.969 -8.305 1.133 1 96.75 108 HIS A CA 1
ATOM 834 C C . HIS A 1 108 ? -20.484 -8.375 1.186 1 96.75 108 HIS A C 1
ATOM 836 O O . HIS A 1 108 ? -21.156 -8.148 0.178 1 96.75 108 HIS A O 1
ATOM 842 N N . ALA A 1 109 ? -21.016 -8.672 2.406 1 93.44 109 ALA A N 1
ATOM 843 C CA . ALA A 1 109 ? -22.453 -8.766 2.629 1 93.44 109 ALA A CA 1
ATOM 844 C C . ALA A 1 109 ? -23.094 -9.75 1.656 1 93.44 109 ALA A C 1
ATOM 846 O O . ALA A 1 109 ? -24.141 -9.461 1.064 1 93.44 109 ALA A O 1
ATOM 847 N N . GLY A 1 110 ? -22.422 -10.773 1.301 1 94.88 110 GLY A N 1
ATOM 848 C CA . GLY A 1 110 ? -22.969 -11.82 0.456 1 94.88 110 GLY A CA 1
ATOM 849 C C . GLY A 1 110 ? -22.719 -11.594 -1.021 1 94.88 110 GLY A C 1
ATOM 850 O O . GLY A 1 110 ? -23.062 -12.43 -1.854 1 94.88 110 GLY A O 1
ATOM 851 N N . GLU A 1 111 ? -22.156 -10.453 -1.315 1 96.5 111 GLU A N 1
ATOM 852 C CA . GLU A 1 111 ? -21.844 -10.133 -2.705 1 96.5 111 GLU A CA 1
ATOM 853 C C . GLU A 1 111 ? -20.344 -10.289 -2.984 1 96.5 111 GLU A C 1
ATOM 855 O O . GLU A 1 111 ? -19.516 -9.953 -2.143 1 96.5 111 GLU A O 1
ATOM 860 N N . THR A 1 112 ? -20.078 -10.758 -4.188 1 97.88 112 THR A N 1
ATOM 861 C CA . THR A 1 112 ? -18.688 -10.938 -4.598 1 97.88 112 THR A CA 1
ATOM 862 C C . THR A 1 112 ? -18.141 -9.664 -5.23 1 97.88 112 THR A C 1
ATOM 864 O O . THR A 1 112 ? -18.797 -9.047 -6.074 1 97.88 112 THR A O 1
ATOM 867 N N . VAL A 1 113 ? -17 -9.273 -4.734 1 98.12 113 VAL A N 1
ATOM 868 C CA . VAL A 1 113 ? -16.281 -8.125 -5.281 1 98.12 113 VAL A CA 1
ATOM 869 C C . VAL A 1 113 ? -14.922 -8.57 -5.812 1 98.12 113 VAL A C 1
ATOM 871 O O . VAL A 1 113 ? -14.203 -9.32 -5.152 1 98.12 113 VAL A O 1
ATOM 874 N N . ALA A 1 114 ? -14.633 -8.133 -7.027 1 98.69 114 ALA A N 1
ATOM 875 C CA . ALA A 1 114 ? -13.344 -8.422 -7.645 1 98.69 114 ALA A CA 1
ATOM 876 C C . ALA A 1 114 ? -12.531 -7.145 -7.863 1 98.69 114 ALA A C 1
ATOM 878 O O . ALA A 1 114 ? -13.047 -6.164 -8.406 1 98.69 114 ALA A O 1
ATOM 879 N N . LEU A 1 115 ? -11.305 -7.191 -7.434 1 98.75 115 LEU A N 1
ATOM 880 C CA . LEU A 1 115 ? -10.445 -6.027 -7.582 1 98.75 115 LEU A CA 1
ATOM 881 C C . LEU A 1 115 ? -9.203 -6.371 -8.406 1 98.75 115 LEU A C 1
ATOM 883 O O . LEU A 1 115 ? -8.523 -7.355 -8.125 1 98.75 115 LEU A O 1
ATOM 887 N N . ASP A 1 116 ? -8.961 -5.559 -9.398 1 98.69 116 ASP A N 1
ATOM 888 C CA . ASP A 1 116 ? -7.715 -5.648 -10.148 1 98.69 116 ASP A CA 1
ATOM 889 C C . ASP A 1 116 ? -6.527 -5.203 -9.289 1 98.69 116 ASP A C 1
ATOM 891 O O . ASP A 1 116 ? -6.617 -4.207 -8.57 1 98.69 116 ASP A O 1
ATOM 895 N N . ALA A 1 117 ? -5.457 -5.961 -9.32 1 98.81 117 ALA A N 1
ATOM 896 C CA . ALA A 1 117 ? -4.266 -5.648 -8.531 1 98.81 117 ALA A CA 1
ATOM 897 C C . ALA A 1 117 ? -3.002 -6.148 -9.219 1 98.81 117 ALA A C 1
ATOM 899 O O . ALA A 1 117 ? -3.062 -7.035 -10.078 1 98.81 117 ALA A O 1
ATOM 900 N N . ARG A 1 118 ? -1.859 -5.5 -8.93 1 98.62 118 ARG A N 1
ATOM 901 C CA . ARG A 1 118 ? -0.592 -6.152 -9.242 1 98.62 118 ARG A CA 1
ATOM 902 C C . ARG A 1 118 ? -0.427 -7.434 -8.422 1 98.62 118 ARG A C 1
ATOM 904 O O . ARG A 1 118 ? -0.917 -7.527 -7.297 1 98.62 118 ARG A O 1
ATOM 911 N N . PRO A 1 119 ? 0.228 -8.438 -8.969 1 98.56 119 PRO A N 1
ATOM 912 C CA . PRO A 1 119 ? 0.428 -9.68 -8.219 1 98.56 119 PRO A CA 1
ATOM 913 C C . PRO A 1 119 ? 1.113 -9.461 -6.875 1 98.56 119 PRO A C 1
ATOM 915 O O . PRO A 1 119 ? 0.75 -10.094 -5.883 1 98.56 119 PRO A O 1
ATOM 918 N N . SER A 1 120 ? 2.086 -8.539 -6.828 1 98.56 120 SER A N 1
ATOM 919 C CA . SER A 1 120 ? 2.797 -8.281 -5.578 1 98.56 120 SER A CA 1
ATOM 920 C C . SER A 1 120 ? 1.842 -7.82 -4.484 1 98.56 120 SER A C 1
ATOM 922 O O . SER A 1 120 ? 1.894 -8.312 -3.357 1 98.56 120 SER A O 1
ATOM 924 N N . ASP A 1 121 ? 0.924 -6.992 -4.797 1 98.69 121 ASP A N 1
ATOM 925 C CA . ASP A 1 121 ? -0.042 -6.477 -3.83 1 98.69 121 ASP A CA 1
ATOM 926 C C . ASP A 1 121 ? -1.021 -7.566 -3.4 1 98.69 121 ASP A C 1
ATOM 928 O O . ASP A 1 121 ? -1.351 -7.684 -2.219 1 98.69 121 ASP A O 1
ATOM 932 N N . ALA A 1 122 ? -1.478 -8.281 -4.398 1 98.94 122 ALA A N 1
ATOM 933 C CA . ALA A 1 122 ? -2.42 -9.359 -4.109 1 98.94 122 ALA A CA 1
ATOM 934 C C . ALA A 1 122 ? -1.797 -10.398 -3.186 1 98.94 122 ALA A C 1
ATOM 936 O O . ALA A 1 122 ? -2.418 -10.82 -2.207 1 98.94 122 ALA A O 1
ATOM 937 N N . ILE A 1 123 ? -0.608 -10.75 -3.471 1 98.81 123 ILE A N 1
ATOM 938 C CA . ILE A 1 123 ? 0.092 -11.773 -2.693 1 98.81 123 ILE A CA 1
ATOM 939 C C . ILE A 1 123 ? 0.356 -11.25 -1.283 1 98.81 123 ILE A C 1
ATOM 941 O O . ILE A 1 123 ? 0.192 -11.984 -0.304 1 98.81 123 ILE A O 1
ATOM 945 N N . ALA A 1 124 ? 0.761 -9.992 -1.168 1 98.69 124 ALA A N 1
ATOM 946 C CA . ALA A 1 124 ? 0.986 -9.383 0.141 1 98.69 124 ALA A CA 1
ATOM 947 C C . ALA A 1 124 ? -0.279 -9.438 0.994 1 98.69 124 ALA A C 1
ATOM 949 O O . ALA A 1 124 ? -0.217 -9.727 2.189 1 98.69 124 ALA A O 1
ATOM 950 N N . LEU A 1 125 ? -1.375 -9.164 0.385 1 98.75 125 LEU A N 1
ATOM 951 C CA . LEU A 1 125 ? -2.641 -9.203 1.11 1 98.75 125 LEU A CA 1
ATOM 952 C C . LEU A 1 125 ? -3.014 -10.633 1.48 1 98.75 125 LEU A C 1
ATOM 954 O O . LEU A 1 125 ? -3.49 -10.891 2.59 1 98.75 125 LEU A O 1
ATOM 958 N N . ALA A 1 126 ? -2.807 -11.547 0.556 1 98.81 126 ALA A N 1
ATOM 959 C CA . ALA A 1 126 ? -3.125 -12.945 0.811 1 98.81 126 ALA A CA 1
ATOM 960 C C . ALA A 1 126 ? -2.371 -13.469 2.031 1 98.81 126 ALA A C 1
ATOM 962 O O . ALA A 1 126 ? -2.938 -14.188 2.859 1 98.81 126 ALA A O 1
ATOM 963 N N . LEU A 1 127 ? -1.17 -13.102 2.141 1 98.12 127 LEU A N 1
ATOM 964 C CA . LEU A 1 127 ? -0.343 -13.516 3.268 1 98.12 127 LEU A CA 1
ATOM 965 C C . LEU A 1 127 ? -0.9 -12.977 4.582 1 98.12 127 LEU A C 1
ATOM 967 O O . LEU A 1 127 ? -0.915 -13.688 5.59 1 98.12 127 LEU A O 1
ATOM 971 N N . ARG A 1 128 ? -1.372 -11.797 4.555 1 97.62 128 ARG A N 1
ATOM 972 C CA . ARG A 1 128 ? -1.9 -11.164 5.758 1 97.62 128 ARG A CA 1
ATOM 973 C C . ARG A 1 128 ? -3.27 -11.734 6.121 1 97.62 128 ARG A C 1
ATOM 975 O O . ARG A 1 128 ? -3.574 -11.93 7.297 1 97.62 128 ARG A O 1
ATOM 982 N N . TRP A 1 129 ? -4.031 -11.961 5.133 1 98.19 129 TRP A N 1
ATOM 983 C CA . TRP A 1 129 ? -5.391 -12.445 5.34 1 98.19 129 TRP A CA 1
ATOM 984 C C . TRP A 1 129 ? -5.398 -13.953 5.57 1 98.19 129 TRP A C 1
ATOM 986 O O . TRP A 1 129 ? -6.395 -14.516 6.035 1 98.19 129 TRP A O 1
ATOM 996 N N . ASP A 1 130 ? -4.309 -14.586 5.195 1 97.75 130 ASP A N 1
ATOM 997 C CA . ASP A 1 130 ? -4.188 -16.047 5.227 1 97.75 130 ASP A CA 1
ATOM 998 C C . ASP A 1 130 ? -5.227 -16.703 4.324 1 97.75 130 ASP A C 1
ATOM 1000 O O . ASP A 1 130 ? -5.957 -17.594 4.758 1 97.75 130 ASP A O 1
ATOM 1004 N N . CYS A 1 131 ? -5.324 -16.25 3.162 1 98.5 131 CYS A N 1
ATOM 1005 C CA . CYS A 1 131 ? -6.227 -16.812 2.166 1 98.5 131 CYS A CA 1
ATOM 1006 C C . CYS A 1 131 ? -5.449 -17.469 1.03 1 98.5 131 CYS A C 1
ATOM 1008 O O . CYS A 1 131 ? -4.254 -17.219 0.867 1 98.5 131 CYS A O 1
ATOM 1010 N N . PRO A 1 132 ? -6.082 -18.281 0.18 1 98.75 132 PRO A N 1
ATOM 1011 C CA . PRO A 1 132 ? -5.355 -19.047 -0.838 1 98.75 132 PRO A CA 1
ATOM 1012 C C . PRO A 1 132 ? -4.941 -18.188 -2.033 1 98.75 132 PRO A C 1
ATOM 1014 O O . PRO A 1 132 ? -5.605 -17.188 -2.34 1 98.75 132 PRO A O 1
ATOM 1017 N N . ILE A 1 133 ? -3.836 -18.625 -2.607 1 98.88 133 ILE A N 1
ATOM 1018 C CA . ILE A 1 133 ? -3.303 -18.047 -3.834 1 98.88 133 ILE A CA 1
ATOM 1019 C C . ILE A 1 133 ? -3.502 -19.016 -4.996 1 98.88 133 ILE A C 1
ATOM 1021 O O . ILE A 1 133 ? -3.078 -20.172 -4.93 1 98.88 133 ILE A O 1
ATOM 1025 N N . TYR A 1 134 ? -4.164 -18.547 -6.039 1 98.88 134 TYR A N 1
ATOM 1026 C CA . TYR A 1 134 ? -4.363 -19.344 -7.242 1 98.88 134 TYR A CA 1
ATOM 1027 C C . TYR A 1 134 ? -3.717 -18.688 -8.453 1 98.88 134 TYR A C 1
ATOM 1029 O O . TYR A 1 134 ? -3.492 -17.469 -8.461 1 98.88 134 TYR A O 1
ATOM 1037 N N . VAL A 1 135 ? -3.4 -19.516 -9.453 1 98.44 135 VAL A N 1
ATOM 1038 C CA . VAL A 1 135 ? -2.934 -19.062 -10.758 1 98.44 135 VAL A CA 1
ATOM 1039 C C . VAL A 1 135 ? -3.758 -19.719 -11.867 1 98.44 135 VAL A C 1
ATOM 1041 O O . VAL A 1 135 ? -4 -20.922 -11.828 1 98.44 135 VAL A O 1
ATOM 1044 N N . ASN A 1 136 ? -4.227 -18.875 -12.766 1 98.12 136 ASN A N 1
ATOM 1045 C CA . ASN A 1 136 ? -4.891 -19.484 -13.922 1 98.12 136 ASN A CA 1
ATOM 1046 C C . ASN A 1 136 ? -3.947 -20.391 -14.695 1 98.12 136 ASN A C 1
ATOM 1048 O O . ASN A 1 136 ? -2.787 -20.047 -14.93 1 98.12 136 ASN A O 1
ATOM 1052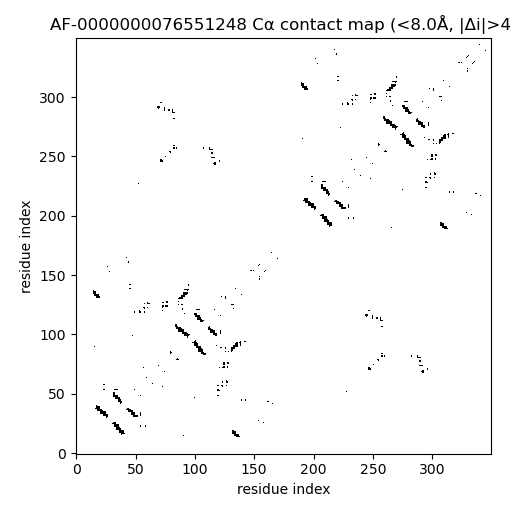 N N . ARG A 1 137 ? -4.469 -21.469 -15.125 1 95.69 137 ARG A N 1
ATOM 1053 C CA . ARG A 1 137 ? -3.658 -22.438 -15.844 1 95.69 137 ARG A CA 1
ATOM 1054 C C . ARG A 1 137 ? -3.035 -21.828 -17.094 1 95.69 137 ARG A C 1
ATOM 1056 O O . ARG A 1 137 ? -1.887 -22.125 -17.422 1 95.69 137 ARG A O 1
ATOM 1063 N N . GLU A 1 138 ? -3.799 -21 -17.734 1 94.56 138 GLU A N 1
ATOM 1064 C CA . GLU A 1 138 ? -3.307 -20.344 -18.938 1 94.56 138 GLU A CA 1
ATOM 1065 C C . GLU A 1 138 ? -2.053 -19.516 -18.656 1 94.56 138 GLU A C 1
ATOM 1067 O O . GLU A 1 138 ? -1.156 -19.438 -19.484 1 94.56 138 GLU A O 1
ATOM 1072 N N . VAL A 1 139 ? -1.96 -18.969 -17.5 1 96.56 139 VAL A N 1
ATOM 1073 C CA . VAL A 1 139 ? -0.801 -18.172 -17.094 1 96.56 139 VAL A CA 1
ATOM 1074 C C . VAL A 1 139 ? 0.421 -19.078 -16.953 1 96.56 139 VAL A C 1
ATOM 1076 O O . VAL A 1 139 ? 1.521 -18.719 -17.391 1 96.56 139 VAL A O 1
ATOM 1079 N N . LEU A 1 140 ? 0.244 -20.234 -16.391 1 93.06 140 LEU A N 1
ATOM 1080 C CA . LEU A 1 140 ? 1.321 -21.203 -16.203 1 93.06 140 LEU A CA 1
ATOM 1081 C C . LEU A 1 140 ? 1.821 -21.703 -17.562 1 93.06 140 LEU A C 1
ATOM 1083 O O . LEU A 1 140 ? 3.029 -21.828 -17.766 1 93.06 140 LEU A O 1
ATOM 1087 N N . GLU A 1 141 ? 0.902 -21.922 -18.453 1 89 141 GLU A N 1
ATOM 1088 C CA . GLU A 1 141 ? 1.241 -22.422 -19.781 1 89 141 GLU A CA 1
ATOM 1089 C C . GLU A 1 141 ? 1.998 -21.375 -20.594 1 89 141 GLU A C 1
ATOM 1091 O O . GLU A 1 141 ? 2.959 -21.688 -21.297 1 89 141 GLU A O 1
ATOM 1096 N N . ASN A 1 142 ? 1.581 -20.109 -20.469 1 87.94 142 ASN A N 1
ATOM 1097 C CA . ASN A 1 142 ? 2.182 -19.031 -21.234 1 87.94 142 ASN A CA 1
ATOM 1098 C C . ASN A 1 142 ? 3.533 -18.609 -20.656 1 87.94 142 ASN A C 1
ATOM 1100 O O . ASN A 1 142 ? 4.383 -18.078 -21.375 1 87.94 142 ASN A O 1
ATOM 1104 N N . SER A 1 143 ? 3.682 -18.75 -19.359 1 83.5 143 SER A N 1
ATOM 1105 C CA . SER A 1 143 ? 4.938 -18.375 -18.719 1 83.5 143 SER A CA 1
ATOM 1106 C C . SER A 1 143 ? 6.062 -19.328 -19.109 1 83.5 143 SER A C 1
ATOM 1108 O O . SER A 1 143 ? 7.223 -18.922 -19.203 1 83.5 143 SER A O 1
ATOM 1110 N N . LYS A 1 144 ? 5.828 -20.547 -19.172 1 67.19 144 LYS A N 1
ATOM 1111 C CA . LYS A 1 144 ? 6.797 -21.531 -19.625 1 67.19 144 LYS A CA 1
ATOM 1112 C C . LYS A 1 144 ? 7.301 -21.219 -21.031 1 67.19 144 LYS A C 1
ATOM 1114 O O . LYS A 1 144 ? 8.492 -21.344 -21.312 1 67.19 144 LYS A O 1
ATOM 1119 N N . GLN A 1 145 ? 6.391 -20.75 -21.734 1 58.69 145 GLN A N 1
ATOM 1120 C CA . GLN A 1 145 ? 6.754 -20.422 -23.109 1 58.69 145 GLN A CA 1
ATOM 1121 C C . GLN A 1 145 ? 7.641 -19.188 -23.172 1 58.69 145 GLN A C 1
ATOM 1123 O O . GLN A 1 145 ? 8.578 -19.125 -23.953 1 58.69 145 GLN A O 1
ATOM 1128 N N . ALA A 1 146 ? 7.262 -18.203 -22.281 1 54.59 146 ALA A N 1
ATOM 1129 C CA . ALA A 1 146 ? 8.086 -17 -22.219 1 54.59 146 ALA A CA 1
ATOM 1130 C C . ALA A 1 146 ? 9.5 -17.328 -21.75 1 54.59 146 ALA A C 1
ATOM 1132 O O . ALA A 1 146 ? 10.469 -16.734 -22.219 1 54.59 146 ALA A O 1
ATOM 1133 N N . ALA A 1 147 ? 9.594 -18.188 -20.781 1 53.12 147 ALA A N 1
ATOM 1134 C CA . ALA A 1 147 ? 10.898 -18.609 -20.266 1 53.12 147 ALA A CA 1
ATOM 1135 C C . ALA A 1 147 ? 11.672 -19.375 -21.328 1 53.12 147 ALA A C 1
ATOM 1137 O O . ALA A 1 147 ? 12.898 -19.281 -21.406 1 53.12 147 ALA A O 1
ATOM 1138 N N . SER A 1 148 ? 10.852 -20.25 -22 1 48.19 148 SER A N 1
ATOM 1139 C CA . SER A 1 148 ? 11.516 -21.031 -23.062 1 48.19 148 SER A CA 1
ATOM 1140 C C . SER A 1 148 ? 11.984 -20.125 -24.188 1 48.19 148 SER A C 1
ATOM 1142 O O . SER A 1 148 ? 12.977 -20.422 -24.859 1 48.19 148 SER A O 1
ATOM 1144 N N . GLY A 1 149 ? 11.133 -19.094 -24.531 1 44.41 149 GLY A N 1
ATOM 1145 C CA . GLY A 1 149 ? 11.523 -18.188 -25.609 1 44.41 149 GLY A CA 1
ATOM 1146 C C . GLY A 1 149 ? 12.516 -17.125 -25.172 1 44.41 149 GLY A C 1
ATOM 1147 O O . GLY A 1 149 ? 12.977 -16.328 -25.984 1 44.41 149 GLY A O 1
ATOM 1148 N N . ALA A 1 150 ? 12.203 -16.578 -24.078 1 44.47 150 ALA A N 1
ATOM 1149 C CA . ALA A 1 150 ? 13.133 -15.523 -23.672 1 44.47 150 ALA A CA 1
ATOM 1150 C C . ALA A 1 150 ? 14.57 -16.031 -23.688 1 44.47 150 ALA A C 1
ATOM 1152 O O . ALA A 1 150 ? 14.82 -17.234 -23.578 1 44.47 150 ALA A O 1
ATOM 1153 N N . GLN A 1 151 ? 15.688 -15.062 -23.781 1 44.72 151 GLN A N 1
ATOM 1154 C CA . GLN A 1 151 ? 17.109 -15.273 -24.031 1 44.72 151 GLN A CA 1
ATOM 1155 C C . GLN A 1 151 ? 17.672 -16.344 -23.109 1 44.72 151 GLN A C 1
ATOM 1157 O O . GLN A 1 151 ? 17.484 -16.297 -21.891 1 44.72 151 GLN A O 1
ATOM 1162 N N . ALA A 1 152 ? 18.219 -17.516 -23.672 1 41.78 152 ALA A N 1
ATOM 1163 C CA . ALA A 1 152 ? 18.812 -18.812 -23.391 1 41.78 152 ALA A CA 1
ATOM 1164 C C . ALA A 1 152 ? 19.641 -18.781 -22.109 1 41.78 152 ALA A C 1
ATOM 1166 O O . ALA A 1 152 ? 19.641 -19.734 -21.328 1 41.78 152 ALA A O 1
ATOM 1167 N N . VAL A 1 153 ? 20.469 -17.844 -22.031 1 42.66 153 VAL A N 1
ATOM 1168 C CA . VAL A 1 153 ? 21.516 -17.859 -21.016 1 42.66 153 VAL A CA 1
ATOM 1169 C C . VAL A 1 153 ? 20.891 -17.641 -19.625 1 42.66 153 VAL A C 1
ATOM 1171 O O . VAL A 1 153 ? 21.234 -18.359 -18.672 1 42.66 153 VAL A O 1
ATOM 1174 N N . THR A 1 154 ? 19.984 -16.625 -19.406 1 46.59 154 THR A N 1
ATOM 1175 C CA . THR A 1 154 ? 19.359 -16.266 -18.141 1 46.59 154 THR A CA 1
ATOM 1176 C C . THR A 1 154 ? 18.359 -17.328 -17.703 1 46.59 154 THR A C 1
ATOM 1178 O O . THR A 1 154 ? 18.25 -17.641 -16.516 1 46.59 154 THR A O 1
ATOM 1181 N N . ALA A 1 155 ? 17.75 -17.922 -18.625 1 50.38 155 ALA A N 1
ATOM 1182 C CA . ALA A 1 155 ? 16.797 -19.016 -18.422 1 50.38 155 ALA A CA 1
ATOM 1183 C C . ALA A 1 155 ? 17.484 -20.266 -17.891 1 50.38 155 ALA A C 1
ATOM 1185 O O . ALA A 1 155 ? 16.938 -20.953 -17.016 1 50.38 155 ALA A O 1
ATOM 1186 N N . ASP A 1 156 ? 18.625 -20.438 -18.438 1 53.09 156 ASP A N 1
ATOM 1187 C CA . ASP A 1 156 ? 19.344 -21.641 -18 1 53.09 156 ASP A CA 1
ATOM 1188 C C . ASP A 1 156 ? 19.719 -21.531 -16.516 1 53.09 156 ASP A C 1
ATOM 1190 O O . ASP A 1 156 ? 19.578 -22.5 -15.766 1 53.09 156 ASP A O 1
ATOM 1194 N N . GLU A 1 157 ? 20.312 -20.328 -16.172 1 56.53 157 GLU A N 1
ATOM 1195 C CA . GLU A 1 157 ? 20.672 -20.156 -14.766 1 56.53 157 GLU A CA 1
ATOM 1196 C C . GLU A 1 157 ? 19.422 -20.125 -13.891 1 56.53 157 GLU A C 1
ATOM 1198 O O . GLU A 1 157 ? 19.406 -20.734 -12.812 1 56.53 157 GLU A O 1
ATOM 1203 N N . MET A 1 158 ? 18.516 -19.469 -14.422 1 59.66 158 MET A N 1
ATOM 1204 C CA . MET A 1 158 ? 17.25 -19.453 -13.688 1 59.66 158 MET A CA 1
ATOM 1205 C C . MET A 1 158 ? 16.656 -20.859 -13.625 1 59.66 158 MET A C 1
ATOM 1207 O O . MET A 1 158 ? 16.156 -21.281 -12.578 1 59.66 158 MET A O 1
ATOM 1211 N N . ARG A 1 159 ? 16.781 -21.469 -14.719 1 59.41 159 ARG A N 1
ATOM 1212 C CA . ARG A 1 159 ? 16.312 -22.844 -14.781 1 59.41 159 ARG A CA 1
ATOM 1213 C C . ARG A 1 159 ? 17.062 -23.734 -13.797 1 59.41 159 ARG A C 1
ATOM 1215 O O . ARG A 1 159 ? 16.453 -24.547 -13.109 1 59.41 159 ARG A O 1
ATOM 1222 N N . ARG A 1 160 ? 18.375 -23.547 -13.906 1 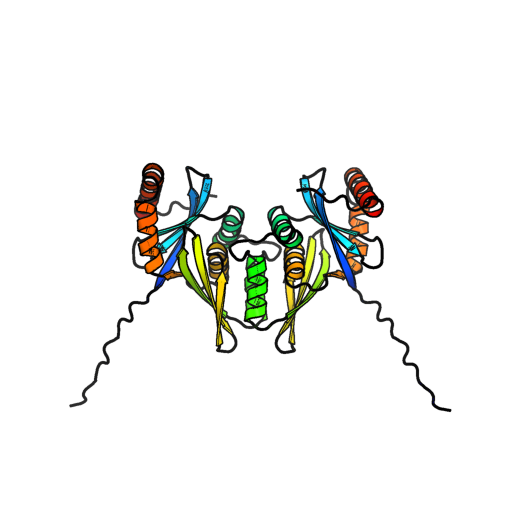60.59 160 ARG A N 1
ATOM 1223 C CA . ARG A 1 160 ? 19.188 -24.344 -12.984 1 60.59 160 ARG A CA 1
ATOM 1224 C C . ARG A 1 160 ? 18.844 -24.031 -11.531 1 60.59 160 ARG A C 1
ATOM 1226 O O . ARG A 1 160 ? 18.766 -24.922 -10.695 1 60.59 160 ARG A O 1
ATOM 1233 N N . TRP A 1 161 ? 18.672 -22.75 -11.398 1 62.12 161 TRP A N 1
ATOM 1234 C CA . TRP A 1 161 ? 18.344 -22.312 -10.047 1 62.12 161 TRP A CA 1
ATOM 1235 C C . TRP A 1 161 ? 16.953 -22.812 -9.633 1 62.12 161 TRP A C 1
ATOM 1237 O O . TRP A 1 161 ? 16.781 -23.297 -8.516 1 62.12 161 TRP A O 1
ATOM 1247 N N . LEU A 1 162 ? 16.094 -22.703 -10.516 1 63.5 162 LEU A N 1
ATOM 1248 C CA . LEU A 1 162 ? 14.734 -23.188 -10.266 1 63.5 162 LEU A CA 1
ATOM 1249 C C . LEU A 1 162 ? 14.719 -24.703 -10.109 1 63.5 162 LEU A C 1
ATOM 1251 O O . LEU A 1 162 ? 13.969 -25.234 -9.289 1 63.5 162 LEU A O 1
ATOM 1255 N N . GLU A 1 163 ? 15.43 -25.344 -10.945 1 61.91 163 GLU A N 1
ATOM 1256 C CA . GLU A 1 163 ? 15.562 -26.797 -10.844 1 61.91 163 GLU A CA 1
ATOM 1257 C C . GLU A 1 163 ? 16.141 -27.203 -9.5 1 61.91 163 GLU A C 1
ATOM 1259 O O . GLU A 1 163 ? 15.75 -28.219 -8.93 1 61.91 163 GLU A O 1
ATOM 1264 N N . ASN A 1 164 ? 17.125 -26.406 -9.109 1 60.19 164 ASN A N 1
ATOM 1265 C CA . ASN A 1 164 ? 17.688 -26.719 -7.801 1 60.19 164 ASN A CA 1
ATOM 1266 C C . ASN A 1 164 ? 16.688 -26.453 -6.68 1 60.19 164 ASN A C 1
ATOM 1268 O O . ASN A 1 164 ? 16.734 -27.094 -5.629 1 60.19 164 ASN A O 1
ATOM 1272 N N . LEU A 1 165 ? 15.945 -25.438 -6.93 1 57.47 165 LEU A N 1
ATOM 1273 C CA . LEU A 1 165 ? 14.875 -25.219 -5.965 1 57.47 165 LEU A CA 1
ATOM 1274 C C . LEU A 1 165 ? 13.953 -26.438 -5.895 1 57.47 165 LEU A C 1
ATOM 1276 O O . LEU A 1 165 ? 13.391 -26.734 -4.84 1 57.47 165 LEU A O 1
ATOM 1280 N N . ASN A 1 166 ? 13.727 -27 -7.059 1 55.75 166 ASN A N 1
ATOM 1281 C CA . ASN A 1 166 ? 12.93 -28.219 -7.082 1 55.75 166 ASN A CA 1
ATOM 1282 C C . ASN A 1 166 ? 13.641 -29.359 -6.375 1 55.75 166 ASN A C 1
ATOM 1284 O O . ASN A 1 166 ? 12.992 -30.219 -5.758 1 55.75 166 ASN A O 1
ATOM 1288 N N . ASP A 1 167 ? 14.875 -29.484 -6.613 1 54.09 167 ASP A N 1
ATOM 1289 C CA . ASP A 1 167 ? 15.625 -30.594 -6.039 1 54.09 167 ASP A CA 1
ATOM 1290 C C . ASP A 1 167 ? 15.984 -30.312 -4.578 1 54.09 167 ASP A C 1
ATOM 1292 O O . ASP A 1 167 ? 16.062 -31.25 -3.773 1 54.09 167 ASP A O 1
ATOM 1296 N N . ASP A 1 168 ? 16.75 -29.062 -4.273 1 49 168 ASP A N 1
ATOM 1297 C CA . ASP A 1 168 ? 17.438 -28.812 -3.008 1 49 168 ASP A CA 1
ATOM 1298 C C . ASP A 1 168 ? 16.422 -28.516 -1.899 1 49 168 ASP A C 1
ATOM 1300 O O . ASP A 1 168 ? 15.383 -27.906 -2.152 1 49 168 ASP A O 1
ATOM 1304 N N . GLU A 1 169 ? 16.594 -29.094 -0.713 1 43.59 169 GLU A N 1
ATOM 1305 C CA . GLU A 1 169 ? 16.047 -28.781 0.6 1 43.59 169 GLU A CA 1
ATOM 1306 C C . GLU A 1 169 ? 16.094 -27.281 0.862 1 43.59 169 GLU A C 1
ATOM 1308 O O . GLU A 1 169 ? 17.078 -26.609 0.54 1 43.59 169 GLU A O 1
ATOM 1313 N N . MET A 1 170 ? 15 -26.484 0.948 1 41.72 170 MET A N 1
ATOM 1314 C CA . MET A 1 170 ? 14.781 -25.062 1.234 1 41.72 170 MET A CA 1
ATOM 1315 C C . MET A 1 170 ? 15.883 -24.516 2.139 1 41.72 170 MET A C 1
ATOM 1317 O O . MET A 1 170 ? 15.906 -24.812 3.336 1 41.72 170 MET A O 1
ATOM 1321 N N . GLY A 1 171 ? 17.062 -24.484 1.712 1 37.28 171 GLY A N 1
ATOM 1322 C CA . GLY A 1 171 ? 17.984 -23.766 2.586 1 37.28 171 GLY A CA 1
ATOM 1323 C C . GLY A 1 171 ? 17.422 -22.469 3.115 1 37.28 171 GLY A C 1
ATOM 1324 O O . GLY A 1 171 ? 16.719 -21.75 2.393 1 37.28 171 GLY A O 1
ATOM 1325 N N . ARG A 1 172 ? 17.125 -22.391 4.406 1 36.59 172 ARG A N 1
ATOM 1326 C CA . ARG A 1 172 ? 16.719 -21.266 5.238 1 36.59 172 ARG A CA 1
ATOM 1327 C C . ARG A 1 172 ? 17.516 -20 4.887 1 36.59 172 ARG A C 1
ATOM 1329 O O . ARG A 1 172 ? 18.734 -20 4.938 1 36.59 172 ARG A O 1
ATOM 1336 N N . TYR A 1 173 ? 17.141 -19.328 3.979 1 31.09 173 TYR A N 1
ATOM 1337 C CA . TYR A 1 173 ? 17.766 -18.047 3.688 1 31.09 173 TYR A CA 1
ATOM 1338 C C . TYR A 1 173 ? 17.922 -17.219 4.957 1 31.09 173 TYR A C 1
ATOM 1340 O O . TYR A 1 173 ? 16.938 -16.859 5.602 1 31.09 173 TYR A O 1
ATOM 1348 N N . LYS A 1 174 ? 19 -17.453 5.672 1 30.16 174 LYS A N 1
ATOM 1349 C CA . LYS A 1 174 ? 19.406 -16.469 6.66 1 30.16 174 LYS A CA 1
ATOM 1350 C C . LYS A 1 174 ? 19.469 -15.07 6.043 1 30.16 174 LYS A C 1
ATOM 1352 O O . LYS A 1 174 ? 20.156 -14.859 5.031 1 30.16 174 LYS A O 1
ATOM 1357 N N . MET A 1 175 ? 18.312 -14.195 6.254 1 23.09 175 MET A N 1
ATOM 1358 C CA . MET A 1 175 ? 18.656 -12.781 6.094 1 23.09 175 MET A CA 1
ATOM 1359 C C . MET A 1 175 ? 19.953 -12.445 6.828 1 23.09 175 MET A C 1
ATOM 1361 O O . MET A 1 175 ? 20.25 -13.039 7.867 1 23.09 175 MET A O 1
ATOM 1365 N N . MET B 1 1 ? -43.125 41.312 18.547 1 32.09 1 MET B N 1
ATOM 1366 C CA . MET B 1 1 ? -41.719 41.469 18.891 1 32.09 1 MET B CA 1
ATOM 1367 C C . MET B 1 1 ? -41 40.125 18.828 1 32.09 1 MET B C 1
ATOM 1369 O O . MET B 1 1 ? -41.219 39.25 19.656 1 32.09 1 MET B O 1
ATOM 1373 N N . SER B 1 2 ? -40.844 39.5 17.594 1 36.56 2 SER B N 1
ATOM 1374 C CA . SER B 1 2 ? -40.375 38.188 17.219 1 36.56 2 SER B CA 1
ATOM 1375 C C . SER B 1 2 ? -38.938 37.938 17.625 1 36.56 2 SER B C 1
ATOM 1377 O O . SER B 1 2 ? -38.031 38.688 17.219 1 36.56 2 SER B O 1
ATOM 1379 N N . LEU B 1 3 ? -38.625 37.5 18.906 1 35.22 3 LEU B N 1
ATOM 1380 C CA . LEU B 1 3 ? -37.312 37.219 19.5 1 35.22 3 LEU B CA 1
ATOM 1381 C C . LEU B 1 3 ? -36.531 36.25 18.609 1 35.22 3 LEU B C 1
ATOM 1383 O O . LEU B 1 3 ? -36.938 35.094 18.438 1 35.22 3 LEU B O 1
ATOM 1387 N N . THR B 1 4 ? -36 36.719 17.453 1 41.06 4 THR B N 1
ATOM 1388 C CA . THR B 1 4 ? -35.062 35.969 16.641 1 41.06 4 THR B CA 1
ATOM 1389 C C . THR B 1 4 ? -33.875 35.5 17.5 1 41.06 4 THR B C 1
ATOM 1391 O O . THR B 1 4 ? -33.094 36.312 18 1 41.06 4 THR B O 1
ATOM 1394 N N . SER B 1 5 ? -34.062 34.594 18.516 1 41.41 5 SER B N 1
ATOM 1395 C CA . SER B 1 5 ? -32.938 34.031 19.25 1 41.41 5 SER B CA 1
ATOM 1396 C C . SER B 1 5 ? -31.828 33.594 18.297 1 41.41 5 SER B C 1
ATOM 1398 O O . SER B 1 5 ? -32.031 32.719 17.438 1 41.41 5 SER B O 1
ATOM 1400 N N . THR B 1 6 ? -31.047 34.531 17.781 1 37.78 6 THR B N 1
ATOM 1401 C CA . THR B 1 6 ? -29.812 34.219 17.078 1 37.78 6 THR B CA 1
ATOM 1402 C C . THR B 1 6 ? -28.969 33.219 17.891 1 37.78 6 THR B C 1
ATOM 1404 O O . THR B 1 6 ? -28.531 33.531 19 1 37.78 6 THR B O 1
ATOM 1407 N N . GLN B 1 7 ? -29.359 31.938 18.016 1 40.81 7 GLN B N 1
ATOM 1408 C CA . GLN B 1 7 ? -28.422 30.969 18.594 1 40.81 7 GLN B CA 1
ATOM 1409 C C . GLN B 1 7 ? -27 31.297 18.188 1 40.81 7 GLN B C 1
ATOM 1411 O O . GLN B 1 7 ? -26.703 31.5 17 1 40.81 7 GLN B O 1
ATOM 1416 N N . PRO B 1 8 ? -26.188 31.859 19.062 1 39.47 8 PRO B N 1
ATOM 1417 C CA . PRO B 1 8 ? -24.812 32.156 18.672 1 39.47 8 PRO B CA 1
ATOM 1418 C C . PRO B 1 8 ? -24.203 31.047 17.812 1 39.47 8 PRO B C 1
ATOM 1420 O O . PRO B 1 8 ? -24.562 29.875 17.969 1 39.47 8 PRO B O 1
ATOM 1423 N N . ALA B 1 9 ? -23.797 31.344 16.688 1 40.56 9 ALA B N 1
ATOM 1424 C CA . ALA B 1 9 ? -22.906 30.469 15.93 1 40.56 9 ALA B CA 1
ATOM 1425 C C . ALA B 1 9 ? -21.828 29.875 16.828 1 40.56 9 ALA B C 1
ATOM 1427 O O . ALA B 1 9 ? -21 30.594 17.375 1 40.56 9 ALA B O 1
ATOM 1428 N N . ALA B 1 10 ? -22.094 29.047 17.781 1 40.28 10 ALA B N 1
ATOM 1429 C CA . ALA B 1 10 ? -21.031 28.328 18.484 1 40.28 10 ALA B CA 1
ATOM 1430 C C . ALA B 1 10 ? -19.828 28.125 17.578 1 40.28 10 ALA B C 1
ATOM 1432 O O . ALA B 1 10 ? -19.922 27.469 16.531 1 40.28 10 ALA B O 1
ATOM 1433 N N . THR B 1 11 ? -18.953 29.031 17.328 1 39.78 11 THR B N 1
ATOM 1434 C CA . THR B 1 11 ? -17.641 28.875 16.703 1 39.78 11 THR B CA 1
ATOM 1435 C C . THR B 1 11 ? -16.969 27.594 17.172 1 39.78 11 THR B C 1
ATOM 1437 O O . THR B 1 11 ? -16.516 27.516 18.312 1 39.78 11 THR B O 1
ATOM 1440 N N . GLN B 1 12 ? -17.531 26.469 17.359 1 40.16 12 GLN B N 1
ATOM 1441 C CA . GLN B 1 12 ? -16.922 25.172 17.688 1 40.16 12 GLN B CA 1
ATOM 1442 C C . GLN B 1 12 ? -15.508 25.078 17.141 1 40.16 12 GLN B C 1
ATOM 1444 O O . GLN B 1 12 ? -15.312 24.969 15.93 1 40.16 12 GLN B O 1
ATOM 1449 N N . THR B 1 13 ? -14.508 25.922 17.547 1 48.31 13 THR B N 1
ATOM 1450 C CA . THR B 1 13 ? -13.102 25.875 17.141 1 48.31 13 THR B CA 1
ATOM 1451 C C . THR B 1 13 ? -12.641 24.422 16.969 1 48.31 13 THR B C 1
ATOM 1453 O O . THR B 1 13 ? -12.727 23.625 17.906 1 48.31 13 THR B O 1
ATOM 1456 N N . SER B 1 14 ? -12.797 23.891 15.891 1 67.31 14 SER B N 1
ATOM 1457 C CA . SER B 1 14 ? -12.453 22.516 15.555 1 67.31 14 SER B CA 1
ATOM 1458 C C . SER B 1 14 ? -11.062 22.141 16.062 1 67.31 14 SER B C 1
ATOM 1460 O O . SER B 1 14 ? -10.141 22.969 16.016 1 67.31 14 SER B O 1
ATOM 1462 N N . ASP B 1 15 ? -10.906 21.188 16.906 1 89.38 15 ASP B N 1
ATOM 1463 C CA . ASP B 1 15 ? -9.68 20.594 17.422 1 89.38 15 ASP B CA 1
ATOM 1464 C C . ASP B 1 15 ? -8.789 20.094 16.281 1 89.38 15 ASP B C 1
ATOM 1466 O O . ASP B 1 15 ? -7.742 19.484 16.531 1 89.38 15 ASP B O 1
ATOM 1470 N N . GLU B 1 16 ? -9.227 20.578 15.047 1 96.94 16 GLU B N 1
ATOM 1471 C CA . GLU B 1 16 ? -8.484 20.156 13.867 1 96.94 16 GLU B CA 1
ATOM 1472 C C . GLU B 1 16 ? -8.188 21.328 12.938 1 96.94 16 GLU B C 1
ATOM 1474 O O . GLU B 1 16 ? -9.008 22.234 12.797 1 96.94 16 GLU B O 1
ATOM 1479 N N . VAL B 1 17 ? -7.07 21.375 12.352 1 97.75 17 VAL B N 1
ATOM 1480 C CA . VAL B 1 17 ? -6.633 22.391 11.391 1 97.75 17 VAL B CA 1
ATOM 1481 C C . VAL B 1 17 ? -6.531 21.766 10 1 97.75 17 VAL B C 1
ATOM 1483 O O . VAL B 1 17 ? -5.871 20.734 9.82 1 97.75 17 VAL B O 1
ATOM 1486 N N . GLU B 1 18 ? -7.25 22.359 9.023 1 98.38 18 GLU B N 1
ATOM 1487 C CA . GLU B 1 18 ? -7.156 21.859 7.652 1 98.38 18 GLU B CA 1
ATOM 1488 C C . GLU B 1 18 ? -5.828 22.266 7.016 1 98.38 18 GLU B C 1
ATOM 1490 O O . GLU B 1 18 ? -5.422 23.422 7.082 1 98.38 18 GLU B O 1
ATOM 1495 N N . MET B 1 19 ? -5.25 21.266 6.426 1 98.19 19 MET B N 1
ATOM 1496 C CA . MET B 1 19 ? -3.926 21.484 5.852 1 98.19 19 MET B CA 1
ATOM 1497 C C . MET B 1 19 ? -3.885 21.031 4.395 1 98.19 19 MET B C 1
ATOM 1499 O O . MET B 1 19 ? -4.75 20.281 3.947 1 98.19 19 MET B O 1
ATOM 1503 N N . GLN B 1 20 ? -2.906 21.547 3.701 1 97.5 20 GLN B N 1
ATOM 1504 C CA . GLN B 1 20 ? -2.6 21.125 2.34 1 97.5 20 GLN B CA 1
ATOM 1505 C C . GLN B 1 20 ? -1.13 20.734 2.203 1 97.5 20 GLN B C 1
ATOM 1507 O O . GLN B 1 20 ? -0.294 21.156 3.004 1 97.5 20 GLN B O 1
ATOM 1512 N N . ILE B 1 21 ? -0.902 19.891 1.242 1 96.69 21 ILE B N 1
ATOM 1513 C CA . ILE B 1 21 ? 0.485 19.531 0.979 1 96.69 21 ILE B CA 1
ATOM 1514 C C . ILE B 1 21 ? 1.197 20.672 0.273 1 96.69 21 ILE B C 1
ATOM 1516 O O . ILE B 1 21 ? 0.861 21.016 -0.863 1 96.69 21 ILE B O 1
ATOM 1520 N N . ARG B 1 22 ?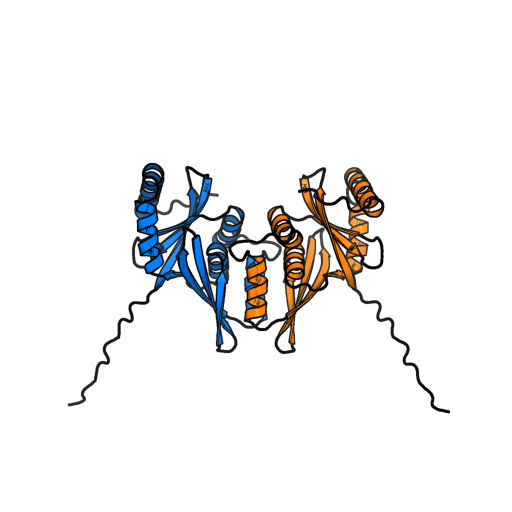 2.076 21.203 0.927 1 93.25 22 ARG B N 1
ATOM 1521 C CA . ARG B 1 22 ? 2.873 22.266 0.321 1 93.25 22 ARG B CA 1
ATOM 1522 C C . ARG B 1 22 ? 3.936 21.688 -0.61 1 93.25 22 ARG B C 1
ATOM 1524 O O . ARG B 1 22 ? 4.258 22.281 -1.639 1 93.25 22 ARG B O 1
ATOM 1531 N N . GLY B 1 23 ? 4.523 20.531 -0.15 1 91.94 23 GLY B N 1
ATOM 1532 C CA . GLY B 1 23 ? 5.508 19.906 -1.011 1 91.94 23 GLY B CA 1
ATOM 1533 C C . GLY B 1 23 ? 6.18 18.703 -0.367 1 91.94 23 GLY B C 1
ATOM 1534 O O . GLY B 1 23 ? 5.863 18.344 0.768 1 91.94 23 GLY B O 1
ATOM 1535 N N . LEU B 1 24 ? 6.93 18.031 -1.206 1 94.75 24 LEU B N 1
ATOM 1536 C CA . LEU B 1 24 ? 7.844 16.953 -0.81 1 94.75 24 LEU B CA 1
ATOM 1537 C C . LEU B 1 24 ? 9.297 17.391 -0.986 1 94.75 24 LEU B C 1
ATOM 1539 O O . LEU B 1 24 ? 9.695 17.828 -2.072 1 94.75 24 LEU B O 1
ATOM 1543 N N . MET B 1 25 ? 10.062 17.281 0.092 1 92.25 25 MET B N 1
ATOM 1544 C CA . MET B 1 25 ? 11.461 17.688 0.002 1 92.25 25 MET B CA 1
ATOM 1545 C C . MET B 1 25 ? 12.367 16.672 0.697 1 92.25 25 MET B C 1
ATOM 1547 O O . MET B 1 25 ? 11.891 15.75 1.343 1 92.25 25 MET B O 1
ATOM 1551 N N . MET B 1 26 ? 13.672 16.922 0.478 1 93.75 26 MET B N 1
ATOM 1552 C CA . MET B 1 26 ? 14.664 16.078 1.129 1 93.75 26 MET B CA 1
ATOM 1553 C C . MET B 1 26 ? 15.336 16.812 2.283 1 93.75 26 MET B C 1
ATOM 1555 O O . MET B 1 26 ? 15.672 17.984 2.164 1 93.75 26 MET B O 1
ATOM 1559 N N . ASP B 1 27 ? 15.398 16.172 3.477 1 88.81 27 ASP B N 1
ATOM 1560 C CA . ASP B 1 27 ? 16.219 16.672 4.578 1 88.81 27 ASP B CA 1
ATOM 1561 C C . ASP B 1 27 ? 17.672 16.828 4.152 1 88.81 27 ASP B C 1
ATOM 1563 O O . ASP B 1 27 ? 18.312 15.844 3.764 1 88.81 27 ASP B O 1
ATOM 1567 N N . PRO B 1 28 ? 18.266 17.969 4.16 1 86.31 28 PRO B N 1
ATOM 1568 C CA . PRO B 1 28 ? 19.609 18.172 3.617 1 86.31 28 PRO B CA 1
ATOM 1569 C C . PRO B 1 28 ? 20.688 17.453 4.422 1 86.31 28 PRO B C 1
ATOM 1571 O O . PRO B 1 28 ? 21.781 17.234 3.916 1 86.31 28 PRO B O 1
ATOM 1574 N N . ILE B 1 29 ? 20.328 17.172 5.633 1 87.06 29 ILE B N 1
ATOM 1575 C CA . ILE B 1 29 ? 21.328 16.547 6.488 1 87.06 29 ILE B CA 1
ATOM 1576 C C . ILE B 1 29 ? 21.25 15.031 6.355 1 87.06 29 ILE B C 1
ATOM 1578 O O . ILE B 1 29 ? 22.234 14.367 6.062 1 87.06 29 ILE B O 1
ATOM 1582 N N . THR B 1 30 ? 20.047 14.445 6.484 1 91.94 30 THR B N 1
ATOM 1583 C CA . THR B 1 30 ? 19.875 13 6.539 1 91.94 30 THR B CA 1
ATOM 1584 C C . THR B 1 30 ? 19.531 12.445 5.16 1 91.94 30 THR B C 1
ATOM 1586 O O . THR B 1 30 ? 19.594 11.234 4.938 1 91.94 30 THR B O 1
ATOM 1589 N N . ASN B 1 31 ? 19.078 13.289 4.305 1 93.25 31 ASN B N 1
ATOM 1590 C CA . ASN B 1 31 ? 18.656 12.914 2.959 1 93.25 31 ASN B CA 1
ATOM 1591 C C . ASN B 1 31 ? 17.375 12.086 2.984 1 93.25 31 ASN B C 1
ATOM 1593 O O . ASN B 1 31 ? 17.109 11.312 2.061 1 93.25 31 ASN B O 1
ATOM 1597 N N . MET B 1 32 ? 16.672 12.211 4.023 1 95.38 32 MET B N 1
ATOM 1598 C CA . MET B 1 32 ? 15.375 11.539 4.121 1 95.38 32 MET B CA 1
ATOM 1599 C C . MET B 1 32 ? 14.25 12.461 3.658 1 95.38 32 MET B C 1
ATOM 1601 O O . MET B 1 32 ? 14.312 13.672 3.861 1 95.38 32 MET B O 1
ATOM 1605 N N . PRO B 1 33 ? 13.242 11.914 3.072 1 96.62 33 PRO B N 1
ATOM 1606 C CA . PRO B 1 33 ? 12.141 12.75 2.582 1 96.62 33 PRO B CA 1
ATOM 1607 C C . PRO B 1 33 ? 11.305 13.352 3.711 1 96.62 33 PRO B C 1
ATOM 1609 O O . PRO B 1 33 ? 11.164 12.734 4.773 1 96.62 33 PRO B O 1
ATOM 1612 N N . ILE B 1 34 ? 10.789 14.508 3.406 1 94.44 34 ILE B N 1
ATOM 1613 C CA . ILE B 1 34 ? 9.883 15.195 4.32 1 94.44 34 ILE B CA 1
ATOM 1614 C C . ILE B 1 34 ? 8.625 15.641 3.57 1 94.44 34 ILE B C 1
ATOM 1616 O O . ILE B 1 34 ? 8.719 16.266 2.508 1 94.44 34 ILE B O 1
ATOM 1620 N N . ILE B 1 35 ? 7.492 15.234 4.074 1 97 35 ILE B N 1
ATOM 1621 C CA . ILE B 1 35 ? 6.238 15.844 3.627 1 97 35 ILE B CA 1
ATOM 1622 C C . ILE B 1 35 ? 5.992 17.141 4.395 1 97 35 ILE B C 1
ATOM 1624 O O . ILE B 1 35 ? 6.035 17.156 5.629 1 97 35 ILE B O 1
ATOM 1628 N N . VAL B 1 36 ? 5.727 18.203 3.66 1 94.38 36 VAL B N 1
ATOM 1629 C CA . VAL B 1 36 ? 5.441 19.469 4.312 1 94.38 36 VAL B CA 1
ATOM 1630 C C . VAL B 1 36 ? 3.961 19.812 4.156 1 94.38 36 VAL B C 1
ATOM 1632 O O . VAL B 1 36 ? 3.484 20.047 3.041 1 94.38 36 VAL B O 1
ATOM 1635 N N . LEU B 1 37 ? 3.273 19.781 5.297 1 97.19 37 LEU B N 1
ATOM 1636 C CA . LEU B 1 37 ? 1.888 20.234 5.328 1 97.19 37 LEU B CA 1
ATOM 1637 C C . LEU B 1 37 ? 1.807 21.703 5.738 1 97.19 37 LEU B C 1
ATOM 1639 O O . LEU B 1 37 ? 2.533 22.141 6.629 1 97.19 37 LEU B O 1
ATOM 1643 N N . LYS B 1 38 ? 0.934 22.406 5.121 1 94.44 38 LYS B N 1
ATOM 1644 C CA . LYS B 1 38 ? 0.744 23.812 5.43 1 94.44 38 LYS B CA 1
ATOM 1645 C C . LYS B 1 38 ? -0.714 24.109 5.77 1 94.44 38 LYS B C 1
ATOM 1647 O O . LYS B 1 38 ? -1.625 23.641 5.09 1 94.44 38 LYS B O 1
ATOM 1652 N N . ASP B 1 39 ? -0.87 24.922 6.793 1 94.69 39 ASP B N 1
ATOM 1653 C CA . ASP B 1 39 ? -2.195 25.422 7.156 1 94.69 39 ASP B CA 1
ATOM 1654 C C . ASP B 1 39 ? -2.787 26.281 6.043 1 94.69 39 ASP B C 1
ATOM 1656 O O . ASP B 1 39 ? -2.125 27.188 5.539 1 94.69 39 ASP B O 1
ATOM 1660 N N . ILE B 1 40 ? -4.031 25.969 5.727 1 95.19 40 ILE B N 1
ATOM 1661 C CA . ILE B 1 40 ? -4.652 26.672 4.613 1 95.19 40 ILE B CA 1
ATOM 1662 C C . ILE B 1 40 ? -4.941 28.125 5.016 1 95.19 40 ILE B C 1
ATOM 1664 O O . ILE B 1 40 ? -4.949 29.016 4.168 1 95.19 40 ILE B O 1
ATOM 1668 N N . ALA B 1 41 ? -5.129 28.359 6.309 1 94.31 41 ALA B N 1
ATOM 1669 C CA . ALA B 1 41 ? -5.562 29.656 6.805 1 94.31 41 ALA B CA 1
ATOM 1670 C C . ALA B 1 41 ? -4.371 30.5 7.238 1 94.31 41 ALA B C 1
ATOM 1672 O O . ALA B 1 41 ? -4.508 31.703 7.488 1 94.31 41 ALA B O 1
ATOM 1673 N N . SER B 1 42 ? -3.273 29.906 7.379 1 91 42 SER B N 1
ATOM 1674 C CA . SER B 1 42 ? -2.109 30.625 7.883 1 91 42 SER B CA 1
ATOM 1675 C C . SER B 1 42 ? -0.821 30.109 7.262 1 91 42 SER B C 1
ATOM 1677 O O . SER B 1 42 ? -0.859 29.375 6.27 1 91 42 SER B O 1
ATOM 1679 N N . ASP B 1 43 ? 0.348 30.5 7.84 1 87.38 43 ASP B N 1
ATOM 1680 C CA . ASP B 1 43 ? 1.658 30.109 7.332 1 87.38 43 ASP B CA 1
ATOM 1681 C C . ASP B 1 43 ? 2.256 28.984 8.172 1 87.38 43 ASP B C 1
ATOM 1683 O O . ASP B 1 43 ? 3.422 28.625 7.992 1 87.38 43 ASP B O 1
ATOM 1687 N N . LEU B 1 44 ? 1.414 28.438 8.969 1 87.44 44 LEU B N 1
ATOM 1688 C CA . LEU B 1 44 ? 1.889 27.359 9.82 1 87.44 44 LEU B CA 1
ATOM 1689 C C . LEU B 1 44 ? 2.145 26.094 8.992 1 87.44 44 LEU B C 1
ATOM 1691 O O . LEU B 1 44 ? 1.323 25.719 8.156 1 87.44 44 LEU B O 1
ATOM 1695 N N . VAL B 1 45 ? 3.359 25.5 9.25 1 91.38 45 VAL B N 1
ATOM 1696 C CA . VAL B 1 45 ? 3.729 24.297 8.5 1 91.38 45 VAL B CA 1
ATOM 1697 C C . VAL B 1 45 ? 4.023 23.156 9.469 1 91.38 45 VAL B C 1
ATOM 1699 O O . VAL B 1 45 ? 4.406 23.391 10.617 1 91.38 45 VAL B O 1
ATOM 1702 N N . LEU B 1 46 ? 3.797 21.969 9.062 1 94.06 46 LEU B N 1
ATOM 1703 C CA . LEU B 1 46 ? 4.121 20.734 9.789 1 94.06 46 LEU B CA 1
ATOM 1704 C C . LEU B 1 46 ? 4.953 19.797 8.922 1 94.06 46 LEU B C 1
ATOM 1706 O O . LEU B 1 46 ? 4.434 19.203 7.977 1 94.06 46 LEU B O 1
ATOM 1710 N N . PRO B 1 47 ? 6.223 19.641 9.188 1 93.94 47 PRO B N 1
ATOM 1711 C CA . PRO B 1 47 ? 7.051 18.672 8.484 1 93.94 47 PRO B CA 1
ATOM 1712 C C . PRO B 1 47 ? 6.906 17.25 9.055 1 93.94 47 PRO B C 1
ATOM 1714 O O . PRO B 1 47 ? 6.918 17.078 10.273 1 93.94 47 PRO B O 1
ATOM 1717 N N . ILE B 1 48 ? 6.75 16.297 8.203 1 95.81 48 ILE B N 1
ATOM 1718 C CA . ILE B 1 48 ? 6.664 14.898 8.609 1 95.81 48 ILE B CA 1
ATOM 1719 C C . ILE B 1 48 ? 7.711 14.078 7.859 1 95.81 48 ILE B C 1
ATOM 1721 O O . ILE B 1 48 ? 7.648 13.945 6.637 1 95.81 48 ILE B O 1
ATOM 1725 N N . TRP B 1 49 ? 8.719 13.555 8.602 1 95.44 49 TRP B N 1
ATOM 1726 C CA . TRP B 1 49 ? 9.727 12.672 8.016 1 95.44 49 TRP B CA 1
ATOM 1727 C C . TRP B 1 49 ? 9.133 11.32 7.648 1 95.44 49 TRP B C 1
ATOM 1729 O O . TRP B 1 49 ? 8.438 10.703 8.461 1 95.44 49 TRP B O 1
ATOM 1739 N N . VAL B 1 50 ? 9.43 10.875 6.395 1 96.81 50 VAL B N 1
ATOM 1740 C CA . VAL B 1 50 ? 8.898 9.594 5.926 1 96.81 50 VAL B CA 1
ATOM 1741 C C . VAL B 1 50 ? 9.992 8.82 5.199 1 96.81 50 VAL B C 1
ATOM 1743 O O . VAL B 1 50 ? 11.078 9.344 4.957 1 96.81 50 VAL B O 1
ATOM 1746 N N . GLY B 1 51 ? 9.703 7.547 4.934 1 95.25 51 GLY B N 1
ATOM 1747 C CA . GLY B 1 51 ? 10.633 6.746 4.148 1 95.25 51 GLY B CA 1
ATOM 1748 C C . GLY B 1 51 ? 10.586 7.066 2.664 1 95.25 51 GLY B C 1
ATOM 1749 O O . GLY B 1 51 ? 9.633 7.68 2.186 1 95.25 51 GLY B O 1
ATOM 1750 N N . ILE B 1 52 ? 11.609 6.605 1.983 1 95.5 52 ILE B N 1
ATOM 1751 C CA . ILE B 1 52 ? 11.742 6.855 0.553 1 95.5 52 ILE B CA 1
ATOM 1752 C C . ILE B 1 52 ? 10.57 6.223 -0.195 1 95.5 52 ILE B C 1
ATOM 1754 O O . ILE B 1 52 ? 10.016 6.832 -1.112 1 95.5 52 ILE B O 1
ATOM 1758 N N . PHE B 1 53 ? 10.195 5.086 0.191 1 94.38 53 PHE B N 1
ATOM 1759 C CA . PHE B 1 53 ? 9.117 4.379 -0.489 1 94.38 53 PHE B CA 1
ATOM 1760 C C . PHE B 1 53 ? 7.801 5.125 -0.33 1 94.38 53 PHE B C 1
ATOM 1762 O O . PHE B 1 53 ? 7.039 5.262 -1.29 1 94.38 53 PHE B O 1
ATOM 1769 N N . GLU B 1 54 ? 7.578 5.594 0.839 1 97.19 54 GLU B N 1
ATOM 1770 C CA . GLU B 1 54 ? 6.367 6.348 1.142 1 97.19 54 GLU B CA 1
ATOM 1771 C C . GLU B 1 54 ? 6.324 7.66 0.362 1 97.19 54 GLU B C 1
ATOM 1773 O O . GLU B 1 54 ? 5.297 8.008 -0.224 1 97.19 54 GLU B O 1
ATOM 1778 N N . ALA B 1 55 ? 7.461 8.297 0.345 1 97.38 55 ALA B N 1
ATOM 1779 C CA . ALA B 1 55 ? 7.57 9.562 -0.378 1 97.38 55 ALA B CA 1
ATOM 1780 C C . ALA B 1 55 ? 7.309 9.367 -1.868 1 97.38 55 ALA B C 1
ATOM 1782 O O . ALA B 1 55 ? 6.625 10.172 -2.498 1 97.38 55 ALA B O 1
ATOM 1783 N N . ASN B 1 56 ? 7.785 8.328 -2.391 1 95.81 56 ASN B N 1
ATOM 1784 C CA . ASN B 1 56 ? 7.582 8.031 -3.805 1 95.81 56 ASN B CA 1
ATOM 1785 C C . ASN B 1 56 ? 6.105 7.812 -4.125 1 95.81 56 ASN B C 1
ATOM 1787 O O . ASN B 1 56 ? 5.613 8.273 -5.156 1 95.81 56 ASN B O 1
ATOM 1791 N N . ALA B 1 57 ? 5.461 7.105 -3.299 1 96.31 57 ALA B N 1
ATOM 1792 C CA . ALA B 1 57 ? 4.039 6.852 -3.508 1 96.31 57 ALA B CA 1
ATOM 1793 C C . ALA B 1 57 ? 3.248 8.156 -3.545 1 96.31 57 ALA B C 1
ATOM 1795 O O . ALA B 1 57 ? 2.297 8.289 -4.316 1 96.31 57 ALA B O 1
ATOM 1796 N N . ILE B 1 58 ? 3.609 9.062 -2.709 1 97.88 58 ILE B N 1
ATOM 1797 C CA . ILE B 1 58 ? 2.941 10.359 -2.654 1 97.88 58 ILE B CA 1
ATOM 1798 C C . ILE B 1 58 ? 3.318 11.188 -3.881 1 97.88 58 ILE B C 1
ATOM 1800 O O . ILE B 1 58 ? 2.455 11.797 -4.516 1 97.88 58 ILE B O 1
ATOM 1804 N N . ALA B 1 59 ? 4.586 11.203 -4.238 1 96.75 59 ALA B N 1
ATOM 1805 C CA . ALA B 1 59 ? 5.086 11.961 -5.383 1 96.75 59 ALA B CA 1
ATOM 1806 C C . ALA B 1 59 ? 4.387 11.539 -6.672 1 96.75 59 ALA B C 1
ATOM 1808 O O . ALA B 1 59 ? 4.023 12.383 -7.496 1 96.75 59 ALA B O 1
ATOM 1809 N N . LEU B 1 60 ? 4.242 10.266 -6.859 1 95.5 60 LEU B N 1
ATOM 1810 C CA . LEU B 1 60 ? 3.588 9.734 -8.055 1 95.5 60 LEU B CA 1
ATOM 1811 C C . LEU B 1 60 ? 2.209 10.359 -8.234 1 95.5 60 LEU B C 1
ATOM 1813 O O . LEU B 1 60 ? 1.833 10.734 -9.352 1 95.5 60 LEU B O 1
ATOM 1817 N N . GLU B 1 61 ? 1.468 10.43 -7.18 1 96.62 61 GLU B N 1
ATOM 1818 C CA . GLU B 1 61 ? 0.121 10.984 -7.262 1 96.62 61 GLU B CA 1
ATOM 1819 C C . GLU B 1 61 ? 0.16 12.5 -7.41 1 96.62 61 GLU B C 1
ATOM 1821 O O . GLU B 1 61 ? -0.621 13.078 -8.172 1 96.62 61 GLU B O 1
ATOM 1826 N N . LEU B 1 62 ? 1.026 13.188 -6.672 1 96.06 62 LEU B N 1
ATOM 1827 C CA . LEU B 1 62 ? 1.151 14.641 -6.77 1 96.06 62 LEU B CA 1
ATOM 1828 C C . LEU B 1 62 ? 1.455 15.062 -8.203 1 96.06 62 LEU B C 1
ATOM 1830 O O . LEU B 1 62 ? 0.931 16.062 -8.688 1 96.06 62 LEU B O 1
ATOM 1834 N N . GLU B 1 63 ? 2.24 14.305 -8.805 1 95.56 63 GLU B N 1
ATOM 1835 C CA . GLU B 1 63 ? 2.67 14.609 -10.164 1 95.56 63 GLU B CA 1
ATOM 1836 C C . GLU B 1 63 ? 1.691 14.055 -11.188 1 95.56 63 GLU B C 1
ATOM 1838 O O . GLU B 1 63 ? 1.842 14.289 -12.391 1 95.56 63 GLU B O 1
ATOM 1843 N N . LYS B 1 64 ? 0.744 13.32 -10.781 1 95.44 64 LYS B N 1
ATOM 1844 C CA . LYS B 1 64 ? -0.274 12.695 -11.617 1 95.44 64 LYS B CA 1
ATOM 1845 C C . LYS B 1 64 ? 0.362 11.828 -12.703 1 95.44 64 LYS B C 1
ATOM 1847 O O . LYS B 1 64 ? -0.06 11.867 -13.859 1 95.44 64 LYS B O 1
ATOM 1852 N N . THR B 1 65 ? 1.352 11.164 -12.273 1 93.06 65 THR B N 1
ATOM 1853 C CA . THR B 1 65 ? 2.01 10.234 -13.188 1 93.06 65 THR B CA 1
ATOM 1854 C C . THR B 1 65 ? 1.158 8.984 -13.391 1 93.06 65 THR B C 1
ATOM 1856 O O . THR B 1 65 ? 0.778 8.32 -12.422 1 93.06 65 THR B O 1
ATOM 1859 N N . ALA B 1 66 ? 0.874 8.656 -14.57 1 92 66 ALA B N 1
ATOM 1860 C CA . ALA B 1 66 ? 0.078 7.473 -14.891 1 92 66 ALA B CA 1
ATOM 1861 C C . ALA B 1 66 ? 0.913 6.199 -14.766 1 92 66 ALA B C 1
ATOM 1863 O O . ALA B 1 66 ? 2.08 6.18 -15.164 1 92 66 ALA B O 1
ATOM 1864 N N . THR B 1 67 ? 0.333 5.238 -14.133 1 93.38 67 THR B N 1
ATOM 1865 C CA . THR B 1 67 ? 0.98 3.934 -14.047 1 93.38 67 THR B CA 1
ATOM 1866 C C . THR B 1 67 ? 0.162 2.871 -14.773 1 93.38 67 THR B C 1
ATOM 1868 O O . THR B 1 67 ? -1.07 2.922 -14.773 1 93.38 67 THR B O 1
ATOM 1871 N N . PRO B 1 68 ? 0.792 1.966 -15.422 1 93.5 68 PRO B N 1
ATOM 1872 C CA . PRO B 1 68 ? 0.077 0.963 -16.219 1 93.5 68 PRO B CA 1
ATOM 1873 C C . PRO B 1 68 ? -0.808 0.057 -15.359 1 93.5 68 PRO B C 1
ATOM 1875 O O . PRO B 1 68 ? -1.803 -0.481 -15.852 1 93.5 68 PRO B O 1
ATOM 1878 N N . ARG B 1 69 ? -0.446 -0.129 -14.172 1 96.69 69 ARG B N 1
ATOM 1879 C CA . ARG B 1 69 ? -1.17 -0.936 -13.195 1 96.69 69 ARG B CA 1
ATOM 1880 C C . ARG B 1 69 ? -1.379 -0.166 -11.891 1 96.69 69 ARG B C 1
ATOM 1882 O O . ARG B 1 69 ? -0.6 0.731 -11.562 1 96.69 69 ARG B O 1
ATOM 1889 N N . PRO B 1 70 ? -2.516 -0.543 -11.227 1 97.38 70 PRO B N 1
ATOM 1890 C CA . PRO B 1 70 ? -2.76 0.143 -9.953 1 97.38 70 PRO B CA 1
ATOM 1891 C C . PRO B 1 70 ? -1.628 -0.058 -8.945 1 97.38 70 PRO B C 1
ATOM 1893 O O . PRO B 1 70 ? -1.248 -1.196 -8.656 1 97.38 70 PRO B O 1
ATOM 1896 N N . MET B 1 71 ? -1.146 1.023 -8.438 1 97.69 71 MET B N 1
ATOM 1897 C CA . MET B 1 71 ? -0.193 0.936 -7.336 1 97.69 71 MET B CA 1
ATOM 1898 C C . MET B 1 71 ? -0.909 0.664 -6.016 1 97.69 71 MET B C 1
ATOM 1900 O O . MET B 1 71 ? -2.141 0.648 -5.965 1 97.69 71 MET B O 1
ATOM 1904 N N . THR B 1 72 ? -0.165 0.483 -5.004 1 98.25 72 THR B N 1
ATOM 1905 C CA . THR B 1 72 ? -0.712 -0.024 -3.748 1 98.25 72 THR B CA 1
ATOM 1906 C C . THR B 1 72 ? -1.805 0.901 -3.221 1 98.25 72 THR B C 1
ATOM 1908 O O . THR B 1 72 ? -2.859 0.437 -2.781 1 98.25 72 THR B O 1
ATOM 1911 N N . HIS B 1 73 ? -1.603 2.215 -3.266 1 98.56 73 HIS B N 1
ATOM 1912 C CA . HIS B 1 73 ? -2.594 3.135 -2.719 1 98.56 73 HIS B CA 1
ATOM 1913 C C . HIS B 1 73 ? -3.775 3.299 -3.668 1 98.56 73 HIS B C 1
ATOM 1915 O O . HIS B 1 73 ? -4.879 3.648 -3.24 1 98.56 73 HIS B O 1
ATOM 1921 N N . ASP B 1 74 ? -3.533 3.064 -4.965 1 98.44 74 ASP B N 1
ATOM 1922 C CA . ASP B 1 74 ? -4.664 2.945 -5.879 1 98.44 74 ASP B CA 1
ATOM 1923 C C . ASP B 1 74 ? -5.559 1.768 -5.492 1 98.44 74 ASP B C 1
ATOM 1925 O O . ASP B 1 74 ? -6.785 1.878 -5.523 1 98.44 74 ASP B O 1
ATOM 1929 N N . LEU B 1 75 ? -4.906 0.697 -5.195 1 98.75 75 LEU B N 1
ATOM 1930 C CA . LEU B 1 75 ? -5.641 -0.482 -4.754 1 98.75 75 LEU B CA 1
ATOM 1931 C C . LEU B 1 75 ? -6.434 -0.184 -3.482 1 98.75 75 LEU B C 1
ATOM 1933 O O . LEU B 1 75 ? -7.574 -0.63 -3.338 1 98.75 75 LEU B O 1
ATOM 1937 N N . LEU B 1 76 ? -5.812 0.515 -2.57 1 98.69 76 LEU B N 1
ATOM 1938 C CA . LEU B 1 76 ? -6.496 0.939 -1.354 1 98.69 76 LEU B CA 1
ATOM 1939 C C . LEU B 1 76 ? -7.754 1.732 -1.684 1 98.69 76 LEU B C 1
ATOM 1941 O O . LEU B 1 76 ? -8.82 1.479 -1.118 1 98.69 76 LEU B O 1
ATOM 1945 N N . GLN B 1 77 ? -7.656 2.664 -2.566 1 98.69 77 GLN B N 1
ATOM 1946 C CA . GLN B 1 77 ? -8.797 3.459 -3.014 1 98.69 77 GLN B CA 1
ATOM 1947 C C . GLN B 1 77 ? -9.852 2.58 -3.682 1 98.69 77 GLN B C 1
ATOM 1949 O O . GLN B 1 77 ? -11.039 2.701 -3.391 1 98.69 77 GLN B O 1
ATOM 1954 N N . ASN B 1 78 ? -9.461 1.725 -4.582 1 98.69 78 ASN B N 1
ATOM 1955 C CA . ASN B 1 78 ? -10.367 0.846 -5.305 1 98.69 78 ASN B CA 1
ATOM 1956 C C . ASN B 1 78 ? -11.109 -0.093 -4.359 1 98.69 78 ASN B C 1
ATOM 1958 O O . ASN B 1 78 ? -12.281 -0.411 -4.582 1 98.69 78 ASN B O 1
ATOM 1962 N N . LEU B 1 79 ? -10.359 -0.547 -3.352 1 98.75 79 LEU B N 1
ATOM 1963 C CA . LEU B 1 79 ? -10.984 -1.401 -2.348 1 98.75 79 LEU B CA 1
ATOM 1964 C C . LEU B 1 79 ? -12.117 -0.665 -1.637 1 98.75 79 LEU B C 1
ATOM 1966 O O . LEU B 1 79 ? -13.227 -1.189 -1.516 1 98.75 79 LEU B O 1
ATOM 1970 N N . ALA B 1 80 ? -11.844 0.52 -1.18 1 98.62 80 ALA B N 1
ATOM 1971 C CA . ALA B 1 80 ? -12.867 1.314 -0.51 1 98.62 80 ALA B CA 1
ATOM 1972 C C . ALA B 1 80 ? -14.062 1.555 -1.43 1 98.62 80 ALA B C 1
ATOM 1974 O O . ALA B 1 80 ? -15.211 1.377 -1.021 1 98.62 80 ALA B O 1
ATOM 1975 N N . ARG B 1 81 ? -13.781 1.872 -2.678 1 98.19 81 ARG B N 1
ATOM 1976 C CA . ARG B 1 81 ? -14.844 2.113 -3.652 1 98.19 81 ARG B CA 1
ATOM 1977 C C . ARG B 1 81 ? -15.641 0.841 -3.918 1 98.19 81 ARG B C 1
ATOM 1979 O O . ARG B 1 81 ? -16.875 0.872 -3.949 1 98.19 81 ARG B O 1
ATOM 1986 N N . GLY B 1 82 ? -14.914 -0.23 -4.094 1 97.56 82 GLY B N 1
ATOM 1987 C CA . GLY B 1 82 ? -15.555 -1.505 -4.383 1 97.56 82 GLY B CA 1
ATOM 1988 C C . GLY B 1 82 ? -16.469 -1.984 -3.271 1 97.56 82 GLY B C 1
ATOM 1989 O O . GLY B 1 82 ? -17.391 -2.766 -3.512 1 97.56 82 GLY B O 1
ATOM 1990 N N . LEU B 1 83 ? -16.188 -1.466 -2.117 1 97.69 83 LEU B N 1
ATOM 1991 C CA . LEU B 1 83 ? -17 -1.857 -0.964 1 97.69 83 LEU B CA 1
ATOM 1992 C C . LEU B 1 83 ? -18 -0.764 -0.602 1 97.69 83 LEU B C 1
ATOM 1994 O O . LEU B 1 83 ? -18.547 -0.766 0.498 1 97.69 83 LEU B O 1
ATOM 1998 N N . ASN B 1 84 ? -18.125 0.215 -1.473 1 96.94 84 ASN B N 1
ATOM 1999 C CA . ASN B 1 84 ? -19.094 1.298 -1.39 1 96.94 84 ASN B CA 1
ATOM 2000 C C . ASN B 1 84 ? -18.844 2.184 -0.172 1 96.94 84 ASN B C 1
ATOM 2002 O O . ASN B 1 84 ? -19.797 2.617 0.488 1 96.94 84 ASN B O 1
ATOM 2006 N N . ALA B 1 85 ? -17.625 2.395 0.106 1 98.19 85 ALA B N 1
ATOM 2007 C CA . ALA B 1 85 ? -17.234 3.326 1.161 1 98.19 85 ALA B CA 1
ATOM 2008 C C . ALA B 1 85 ? -16.719 4.637 0.573 1 98.19 85 ALA B C 1
ATOM 2010 O O . ALA B 1 85 ? -16.328 4.688 -0.596 1 98.19 85 ALA B O 1
ATOM 2011 N N . GLN B 1 86 ? -16.812 5.641 1.341 1 98.38 86 GLN B N 1
ATOM 2012 C CA . GLN B 1 86 ? -16.266 6.953 0.981 1 98.38 86 GLN B CA 1
ATOM 2013 C C . GLN B 1 86 ? -15.281 7.449 2.031 1 98.38 86 GLN B C 1
ATOM 2015 O O . GLN B 1 86 ? -15.555 7.383 3.23 1 98.38 86 GLN B O 1
ATOM 2020 N N . VAL B 1 87 ? -14.148 7.898 1.554 1 98.75 87 VAL B N 1
ATOM 2021 C CA . VAL B 1 87 ? -13.195 8.508 2.475 1 98.75 87 VAL B CA 1
ATOM 2022 C C . VAL B 1 87 ? -13.539 9.977 2.682 1 98.75 87 VAL B C 1
ATOM 2024 O O . VAL B 1 87 ? -13.516 10.773 1.736 1 98.75 87 VAL B O 1
ATOM 2027 N N . ASN B 1 88 ? -13.781 10.352 3.846 1 98.69 88 ASN B N 1
ATOM 2028 C CA . ASN B 1 88 ? -14.242 11.703 4.141 1 98.69 88 ASN B CA 1
ATOM 2029 C C . ASN B 1 88 ? -13.078 12.656 4.402 1 98.69 88 ASN B C 1
ATOM 2031 O O . ASN B 1 88 ? -13.055 13.773 3.889 1 98.69 88 ASN B O 1
ATOM 2035 N N . LYS B 1 89 ? -12.195 12.18 5.223 1 98.69 89 LYS B N 1
ATOM 2036 C CA . LYS B 1 89 ? -11.031 12.977 5.594 1 98.69 89 LYS B CA 1
ATOM 2037 C C . LYS B 1 89 ? -9.961 12.109 6.25 1 98.69 89 LYS B C 1
ATOM 2039 O O . LYS B 1 89 ? -10.234 10.984 6.676 1 98.69 89 LYS B O 1
ATOM 2044 N N . ILE B 1 90 ? -8.773 12.617 6.277 1 98.81 90 ILE B N 1
ATOM 2045 C CA . ILE B 1 90 ? -7.742 12.039 7.133 1 98.81 90 ILE B CA 1
ATOM 2046 C C . ILE B 1 90 ? -7.309 13.055 8.188 1 98.81 90 ILE B C 1
ATOM 2048 O O . ILE B 1 90 ? -7.406 14.266 7.961 1 98.81 90 ILE B O 1
ATOM 2052 N N . VAL B 1 91 ? -6.914 12.578 9.328 1 98.88 91 VAL B N 1
ATOM 2053 C CA . VAL B 1 91 ? -6.48 13.445 10.422 1 98.88 91 VAL B CA 1
ATOM 2054 C C . VAL B 1 91 ? -5.16 12.938 10.992 1 98.88 91 VAL B C 1
ATOM 2056 O O . VAL B 1 91 ? -5.066 11.789 11.422 1 98.88 91 VAL B O 1
ATOM 2059 N N . VAL B 1 92 ? -4.121 13.758 10.844 1 98.75 92 VAL B N 1
ATOM 2060 C CA . VAL B 1 92 ? -2.953 13.492 11.68 1 98.75 92 VAL B CA 1
ATOM 2061 C C . VAL B 1 92 ? -3.287 13.773 13.141 1 98.75 92 VAL B C 1
ATOM 2063 O O . VAL B 1 92 ? -3.363 14.938 13.555 1 98.75 92 VAL B O 1
ATOM 2066 N N . SER B 1 93 ? -3.352 12.734 13.922 1 98.19 93 SER B N 1
ATOM 2067 C CA . SER B 1 93 ? -4.133 12.828 15.156 1 98.19 93 SER B CA 1
ATOM 2068 C C . SER B 1 93 ? -3.227 12.961 16.375 1 98.19 93 SER B C 1
ATOM 2070 O O . SER B 1 93 ? -3.609 13.578 17.375 1 98.19 93 SER B O 1
ATOM 2072 N N . GLU B 1 94 ? -2.049 12.336 16.312 1 96.56 94 GLU B N 1
ATOM 2073 C CA . GLU B 1 94 ? -1.203 12.312 17.5 1 96.56 94 GLU B CA 1
ATOM 2074 C C . GLU B 1 94 ? 0.275 12.367 17.125 1 96.56 94 GLU B C 1
ATOM 2076 O O . GLU B 1 94 ? 0.65 12.031 16 1 96.56 94 GLU B O 1
ATOM 2081 N N . LEU B 1 95 ? 1.004 12.836 18.016 1 95.69 95 LEU B N 1
ATOM 2082 C CA . LEU B 1 95 ? 2.459 12.742 18.062 1 95.69 95 LEU B CA 1
ATOM 2083 C C . LEU B 1 95 ? 2.924 12.18 19.406 1 95.69 95 LEU B C 1
ATOM 2085 O O . LEU B 1 95 ? 2.771 12.828 20.438 1 95.69 95 LEU B O 1
ATOM 2089 N N . ARG B 1 96 ? 3.393 10.953 19.344 1 92.88 96 ARG B N 1
ATOM 2090 C CA . ARG B 1 96 ? 3.861 10.266 20.547 1 92.88 96 ARG B CA 1
ATOM 2091 C C . ARG B 1 96 ? 5.277 9.734 20.359 1 92.88 96 ARG B C 1
ATOM 2093 O O . ARG B 1 96 ? 5.531 8.938 19.453 1 92.88 96 ARG B O 1
ATOM 2100 N N . ASP B 1 97 ? 6.184 10.156 21.234 1 90 97 ASP B N 1
ATOM 2101 C CA . ASP B 1 97 ? 7.562 9.68 21.172 1 90 97 ASP B CA 1
ATOM 2102 C C . ASP B 1 97 ? 8.133 9.836 19.766 1 90 97 ASP B C 1
ATOM 2104 O O . ASP B 1 97 ? 8.672 8.875 19.203 1 90 97 ASP B O 1
ATOM 2108 N N . ASP B 1 98 ? 7.82 10.977 19.109 1 88.38 98 ASP B N 1
ATOM 2109 C CA . ASP B 1 98 ? 8.375 11.383 17.828 1 88.38 98 ASP B CA 1
ATOM 2110 C C . ASP B 1 98 ? 7.758 10.578 16.688 1 88.38 98 ASP B C 1
ATOM 2112 O O . ASP B 1 98 ? 8.352 10.461 15.609 1 88.38 98 ASP B O 1
ATOM 2116 N N . THR B 1 99 ? 6.648 9.984 17.016 1 94.06 99 THR B N 1
ATOM 2117 C CA . THR B 1 99 ? 5.945 9.203 16 1 94.06 99 THR B CA 1
ATOM 2118 C C . THR B 1 99 ? 4.566 9.805 15.727 1 94.06 99 THR B C 1
ATOM 2120 O O . THR B 1 99 ? 3.791 10.039 16.656 1 94.06 99 THR B O 1
ATOM 2123 N N . PHE B 1 100 ? 4.309 10.055 14.477 1 96.31 100 PHE B N 1
ATOM 2124 C CA . PHE B 1 100 ? 3.018 10.602 14.086 1 96.31 100 PHE B CA 1
ATOM 2125 C C . PHE B 1 100 ? 2.014 9.484 13.82 1 96.31 100 PHE B C 1
ATOM 2127 O O . PHE B 1 100 ? 2.365 8.453 13.242 1 96.31 100 PHE B O 1
ATOM 2134 N N . TYR B 1 101 ? 0.771 9.742 14.195 1 97.94 101 TYR B N 1
ATOM 2135 C CA . TYR B 1 101 ? -0.364 8.867 13.922 1 97.94 101 TYR B CA 1
ATOM 2136 C C . TYR B 1 101 ? -1.396 9.578 13.055 1 97.94 101 TYR B C 1
ATOM 2138 O O . TYR B 1 101 ? -1.568 10.797 13.148 1 97.94 101 TYR B O 1
ATOM 2146 N N . ALA B 1 102 ? -2.031 8.766 12.289 1 98.75 102 ALA B N 1
ATOM 2147 C CA . ALA B 1 102 ? -3.133 9.32 11.5 1 98.75 102 ALA B CA 1
ATOM 2148 C C . ALA B 1 102 ? -4.352 8.406 11.547 1 98.75 102 ALA B C 1
ATOM 2150 O O . ALA B 1 102 ? -4.23 7.211 11.836 1 98.75 102 ALA B O 1
ATOM 2151 N N . VAL B 1 103 ? -5.453 9.016 11.344 1 98.81 103 VAL B N 1
ATOM 2152 C CA . VAL B 1 103 ? -6.719 8.289 11.258 1 98.81 103 VAL B CA 1
ATOM 2153 C C . VAL B 1 103 ? -7.395 8.594 9.922 1 98.81 103 VAL B C 1
ATOM 2155 O O . VAL B 1 103 ? -7.453 9.75 9.5 1 98.81 103 VAL B O 1
ATOM 2158 N N . ILE B 1 104 ? -7.809 7.562 9.258 1 98.88 104 ILE B N 1
ATOM 2159 C CA . ILE B 1 104 ? -8.633 7.688 8.055 1 98.88 104 ILE B CA 1
ATOM 2160 C C . ILE B 1 104 ? -10.109 7.547 8.43 1 98.88 104 ILE B C 1
ATOM 2162 O O . ILE B 1 104 ? -10.516 6.539 9.016 1 98.88 104 ILE B O 1
ATOM 2166 N N . TRP B 1 105 ? -10.859 8.531 8.117 1 98.88 105 TRP B N 1
ATOM 2167 C CA . TRP B 1 105 ? -12.289 8.516 8.422 1 98.88 105 TRP B CA 1
ATOM 2168 C C . TRP B 1 105 ? -13.109 8.203 7.176 1 98.88 105 TRP B C 1
ATOM 2170 O O . TRP B 1 105 ? -13.039 8.93 6.18 1 98.88 105 TRP B O 1
ATOM 2180 N N . LEU B 1 106 ? -13.867 7.145 7.297 1 98.69 106 LEU B N 1
ATOM 2181 C CA . LEU B 1 106 ? -14.672 6.676 6.176 1 98.69 106 LEU B CA 1
ATOM 2182 C C . LEU B 1 106 ? -16.156 6.668 6.535 1 98.69 106 LEU B C 1
ATOM 2184 O O . LEU B 1 106 ? -16.516 6.59 7.715 1 98.69 106 LEU B O 1
ATOM 2188 N N . ASP B 1 107 ? -16.922 6.824 5.57 1 98.25 107 ASP B N 1
ATOM 2189 C CA . ASP B 1 107 ? -18.359 6.535 5.641 1 98.25 107 ASP B CA 1
ATOM 2190 C C . ASP B 1 107 ? -18.703 5.266 4.867 1 98.25 107 ASP B C 1
ATOM 2192 O O . ASP B 1 107 ? -18.266 5.09 3.727 1 98.25 107 ASP B O 1
ATOM 2196 N N . HIS B 1 108 ? -19.359 4.395 5.535 1 96.81 108 HIS B N 1
ATOM 2197 C CA . HIS B 1 108 ? -19.828 3.16 4.922 1 96.81 108 HIS B CA 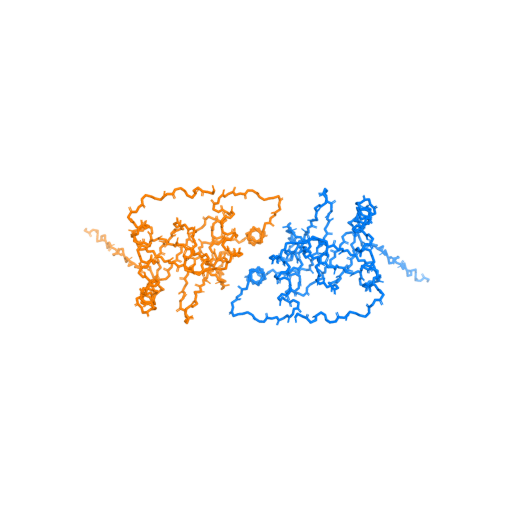1
ATOM 2198 C C . HIS B 1 108 ? -21.266 2.857 5.336 1 96.81 108 HIS B C 1
ATOM 2200 O O . HIS B 1 108 ? -21.531 2.514 6.488 1 96.81 108 HIS B O 1
ATOM 2206 N N . ALA B 1 109 ? -22.188 2.967 4.348 1 93.5 109 ALA B N 1
ATOM 2207 C CA . ALA B 1 109 ? -23.609 2.693 4.57 1 93.5 109 ALA B CA 1
ATOM 2208 C C . ALA B 1 109 ? -24.141 3.529 5.727 1 93.5 109 ALA B C 1
ATOM 2210 O O . ALA B 1 109 ? -24.859 3.016 6.594 1 93.5 109 ALA B O 1
ATOM 2211 N N . GLY B 1 110 ? -23.672 4.684 5.906 1 94.81 110 GLY B N 1
ATOM 2212 C CA . GLY B 1 110 ? -24.172 5.602 6.91 1 94.81 110 GLY B CA 1
ATOM 2213 C C . GLY B 1 110 ? -23.438 5.5 8.234 1 94.81 110 GLY B C 1
ATOM 2214 O O . GLY B 1 110 ? -23.719 6.262 9.164 1 94.81 110 GLY B O 1
ATOM 2215 N N . GLU B 1 111 ? -22.562 4.562 8.305 1 96.44 111 GLU B N 1
ATOM 2216 C CA . GLU B 1 111 ? -21.781 4.391 9.523 1 96.44 111 GLU B CA 1
ATOM 2217 C C . GLU B 1 111 ? -20.359 4.918 9.344 1 96.44 111 GLU B C 1
ATOM 2219 O O . GLU B 1 111 ? -19.766 4.758 8.281 1 96.44 111 GLU B O 1
ATOM 2224 N N . THR B 1 112 ? -19.859 5.484 10.406 1 97.81 112 THR B N 1
ATOM 2225 C CA . THR B 1 112 ? -18.5 6.012 10.391 1 97.81 112 THR B CA 1
ATOM 2226 C C . THR B 1 112 ? -17.484 4.934 10.781 1 97.81 112 THR B C 1
ATOM 2228 O O . THR B 1 112 ? -17.688 4.219 11.766 1 97.81 112 THR B O 1
ATOM 2231 N N . VAL B 1 113 ? -16.5 4.812 9.961 1 98.06 113 VAL B N 1
ATOM 2232 C CA . VAL B 1 113 ? -15.398 3.896 10.227 1 98.06 113 VAL B CA 1
ATOM 2233 C C . VAL B 1 113 ? -14.086 4.676 10.344 1 98.06 113 VAL B C 1
ATOM 2235 O O . VAL B 1 113 ? -13.812 5.559 9.523 1 98.06 113 VAL B O 1
ATOM 2238 N N . ALA B 1 114 ? -13.352 4.367 11.398 1 98.69 114 ALA B N 1
ATOM 2239 C CA . ALA B 1 114 ? -12.047 4.988 11.602 1 98.69 114 ALA B CA 1
ATOM 2240 C C . ALA B 1 114 ? -10.93 3.955 11.516 1 98.69 114 ALA B C 1
ATOM 2242 O O . ALA B 1 114 ? -11 2.9 12.156 1 98.69 114 ALA B O 1
ATOM 2243 N N . LEU B 1 115 ? -9.938 4.285 10.742 1 98.75 115 LEU B N 1
ATOM 2244 C CA . LEU B 1 115 ? -8.812 3.373 10.57 1 98.75 115 LEU B CA 1
ATOM 2245 C C . LEU B 1 115 ? -7.508 4.039 11 1 98.75 115 LEU B C 1
ATOM 2247 O O . LEU B 1 115 ? -7.199 5.148 10.57 1 98.75 115 LEU B O 1
ATOM 2251 N N . ASP B 1 116 ? -6.785 3.346 11.852 1 98.69 116 ASP B N 1
ATOM 2252 C CA . ASP B 1 116 ? -5.434 3.766 12.195 1 98.69 116 ASP B CA 1
ATOM 2253 C C . ASP B 1 116 ? -4.484 3.59 11.008 1 98.69 116 ASP B C 1
ATOM 2255 O O . ASP B 1 116 ? -4.535 2.576 10.312 1 98.69 116 ASP B O 1
ATOM 2259 N N . ALA B 1 117 ? -3.674 4.586 10.758 1 98.81 117 ALA B N 1
ATOM 2260 C CA . ALA B 1 117 ? -2.736 4.539 9.633 1 98.81 117 ALA B CA 1
ATOM 2261 C C . ALA B 1 117 ? -1.483 5.355 9.938 1 98.81 117 ALA B C 1
ATOM 2263 O O . ALA B 1 117 ? -1.497 6.227 10.805 1 98.81 117 ALA B O 1
ATOM 2264 N N . ARG B 1 118 ? -0.364 5.012 9.281 1 98.62 118 ARG B N 1
ATOM 2265 C CA . ARG B 1 118 ? 0.737 5.965 9.219 1 98.62 118 ARG B CA 1
ATOM 2266 C C . ARG B 1 118 ? 0.334 7.215 8.445 1 98.62 118 ARG B C 1
ATOM 2268 O O . ARG B 1 118 ? -0.48 7.141 7.52 1 98.62 118 ARG B O 1
ATOM 2275 N N . PRO B 1 119 ? 0.854 8.367 8.789 1 98.62 119 PRO B N 1
ATOM 2276 C CA . PRO B 1 119 ? 0.512 9.594 8.062 1 98.62 119 PRO B CA 1
ATOM 2277 C C . PRO B 1 119 ? 0.797 9.492 6.566 1 98.62 119 PRO B C 1
ATOM 2279 O O . PRO B 1 119 ? 0.01 9.977 5.746 1 98.62 119 PRO B O 1
ATOM 2282 N N . SER B 1 120 ? 1.903 8.828 6.207 1 98.5 120 SER B N 1
ATOM 2283 C CA . SER B 1 120 ? 2.25 8.703 4.797 1 98.5 120 SER B CA 1
ATOM 2284 C C . SER B 1 120 ? 1.154 7.977 4.02 1 98.5 120 SER B C 1
ATOM 2286 O O . SER B 1 120 ? 0.743 8.43 2.949 1 98.5 120 SER B O 1
ATOM 2288 N N . ASP B 1 121 ? 0.603 6.969 4.562 1 98.69 121 ASP B N 1
ATOM 2289 C CA . ASP B 1 121 ? -0.453 6.199 3.91 1 98.69 121 ASP B CA 1
ATOM 2290 C C . ASP B 1 121 ? -1.75 7 3.834 1 98.69 121 ASP B C 1
ATOM 2292 O O . ASP B 1 121 ? -2.432 6.992 2.807 1 98.69 121 ASP B O 1
ATOM 2296 N N . ALA B 1 122 ? -2.045 7.613 4.949 1 98.94 122 ALA B N 1
ATOM 2297 C CA . ALA B 1 122 ? -3.264 8.422 4.996 1 98.94 122 ALA B CA 1
ATOM 2298 C C . ALA B 1 122 ? -3.219 9.547 3.969 1 98.94 122 ALA B C 1
ATOM 2300 O O . ALA B 1 122 ? -4.188 9.766 3.236 1 98.94 122 ALA B O 1
ATOM 2301 N N . ILE B 1 123 ? -2.121 10.188 3.895 1 98.81 123 ILE B N 1
ATOM 2302 C CA . ILE B 1 123 ? -1.954 11.32 2.982 1 98.81 123 ILE B CA 1
ATOM 2303 C C . ILE B 1 123 ? -2.004 10.82 1.539 1 98.81 123 ILE B C 1
ATOM 2305 O O . ILE B 1 123 ? -2.625 11.453 0.681 1 98.81 123 ILE B O 1
ATOM 2309 N N . ALA B 1 124 ? -1.363 9.695 1.267 1 98.69 124 ALA B N 1
ATOM 2310 C CA . ALA B 1 124 ? -1.398 9.109 -0.071 1 98.69 124 ALA B CA 1
ATOM 2311 C C . ALA B 1 124 ? -2.832 8.812 -0.505 1 98.69 124 ALA B C 1
ATOM 2313 O O . ALA B 1 124 ? -3.203 9.07 -1.653 1 98.69 124 ALA B O 1
ATOM 2314 N N . LEU B 1 125 ? -3.592 8.312 0.382 1 98.75 125 LEU B N 1
ATOM 2315 C CA . LEU B 1 125 ? -4.984 8.008 0.07 1 98.75 125 LEU B CA 1
ATOM 2316 C C . LEU B 1 125 ? -5.789 9.289 -0.117 1 98.75 125 LEU B C 1
ATOM 2318 O O . LEU B 1 125 ? -6.621 9.383 -1.022 1 98.75 125 LEU B O 1
ATOM 2322 N N . ALA B 1 126 ? -5.547 10.266 0.739 1 98.81 126 ALA B N 1
ATOM 2323 C CA . ALA B 1 126 ? -6.258 11.539 0.644 1 98.81 126 ALA B CA 1
ATOM 2324 C C . ALA B 1 126 ? -6.055 12.18 -0.726 1 98.81 126 ALA B C 1
ATOM 2326 O O . ALA B 1 126 ? -6.996 12.711 -1.318 1 98.81 126 ALA B O 1
ATOM 2327 N N . LEU B 1 127 ? -4.883 12.117 -1.202 1 98.12 127 LEU B N 1
ATOM 2328 C CA . LEU B 1 127 ? -4.559 12.672 -2.508 1 98.12 127 LEU B CA 1
ATOM 2329 C C . LEU B 1 127 ? -5.336 11.969 -3.613 1 98.12 127 LEU B C 1
ATOM 2331 O O . LEU B 1 127 ? -5.824 12.609 -4.547 1 98.12 127 LEU B O 1
ATOM 2335 N N . ARG B 1 128 ? -5.48 10.703 -3.492 1 97.62 128 ARG B N 1
ATOM 2336 C CA . ARG B 1 128 ? -6.176 9.922 -4.504 1 97.62 128 ARG B CA 1
ATOM 2337 C C . ARG B 1 128 ? -7.684 10.125 -4.422 1 97.62 128 ARG B C 1
ATOM 2339 O O . ARG B 1 128 ? -8.367 10.188 -5.445 1 97.62 128 ARG B O 1
ATOM 2346 N N . TRP B 1 129 ?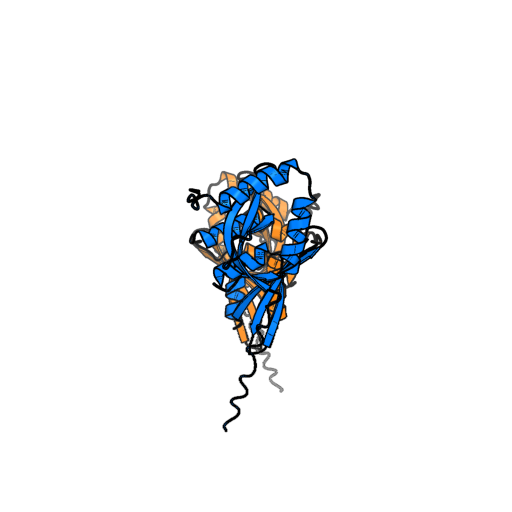 -8.141 10.195 -3.244 1 98.19 129 TRP B N 1
ATOM 2347 C CA . TRP B 1 129 ? -9.578 10.328 -3.014 1 98.19 129 TRP B CA 1
ATOM 2348 C C . TRP B 1 129 ? -10.023 11.781 -3.17 1 98.19 129 TRP B C 1
ATOM 2350 O O . TRP B 1 129 ? -11.219 12.062 -3.285 1 98.19 129 TRP B O 1
ATOM 2360 N N . ASP B 1 130 ? -9.07 12.672 -3.121 1 97.69 130 ASP B N 1
ATOM 2361 C CA . ASP B 1 130 ? -9.32 14.117 -3.135 1 97.69 130 ASP B CA 1
ATOM 2362 C C . ASP B 1 130 ? -10.172 14.531 -1.938 1 97.69 130 ASP B C 1
ATOM 2364 O O . ASP B 1 130 ? -11.195 15.203 -2.1 1 97.69 130 ASP B O 1
ATOM 2368 N N . CYS B 1 131 ? -9.797 14.117 -0.818 1 98.5 131 CYS B N 1
ATOM 2369 C CA . CYS B 1 131 ? -10.469 14.484 0.423 1 98.5 131 CYS B CA 1
ATOM 2370 C C . CYS B 1 131 ? -9.57 15.344 1.297 1 98.5 131 CYS B C 1
ATOM 2372 O O . CYS B 1 131 ? -8.359 15.391 1.089 1 98.5 131 CYS B O 1
ATOM 2374 N N . PRO B 1 132 ? -10.094 16.016 2.336 1 98.75 132 PRO B N 1
ATOM 2375 C CA . PRO B 1 132 ? -9.305 16.969 3.115 1 98.75 132 PRO B CA 1
ATO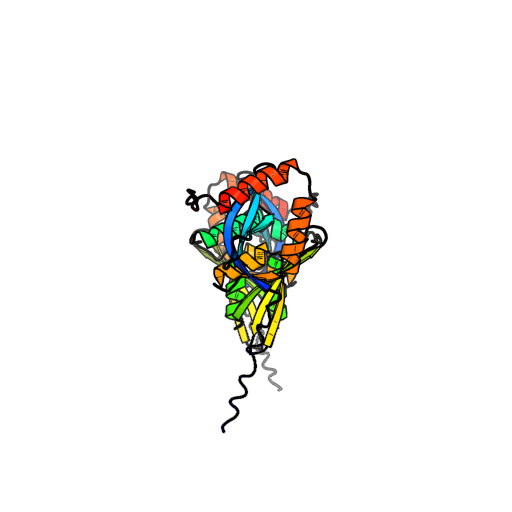M 2376 C C . PRO B 1 132 ? -8.359 16.281 4.098 1 98.75 132 PRO B C 1
ATOM 2378 O O . PRO B 1 132 ? -8.633 15.18 4.559 1 98.75 132 PRO B O 1
ATOM 2381 N N . ILE B 1 133 ? -7.273 17 4.328 1 98.88 133 ILE B N 1
ATOM 2382 C CA . ILE B 1 133 ? -6.27 16.609 5.312 1 98.88 133 ILE B CA 1
ATOM 2383 C C . ILE B 1 133 ? -6.34 17.547 6.516 1 98.88 133 ILE B C 1
ATOM 2385 O O . ILE B 1 133 ? -6.25 18.766 6.371 1 98.88 133 ILE B O 1
ATOM 2389 N N . TYR B 1 134 ? -6.52 16.969 7.688 1 98.88 134 TYR B N 1
ATOM 2390 C CA . TYR B 1 134 ? -6.539 17.75 8.922 1 98.88 134 TYR B CA 1
ATOM 2391 C C . TYR B 1 134 ? -5.422 17.312 9.859 1 98.88 134 TYR B C 1
ATOM 2393 O O . TYR B 1 134 ? -4.914 16.188 9.758 1 98.88 134 TYR B O 1
ATOM 2401 N N . VAL B 1 135 ? -5.043 18.219 10.758 1 98.5 135 VAL B N 1
ATOM 2402 C CA . VAL B 1 135 ? -4.113 17.953 11.852 1 98.5 135 VAL B CA 1
ATOM 2403 C C . VAL B 1 135 ? -4.707 18.438 13.172 1 98.5 135 VAL B C 1
ATOM 2405 O O . VAL B 1 135 ? -5.238 19.547 13.25 1 98.5 135 VAL B O 1
ATOM 2408 N N . ASN B 1 136 ? -4.66 17.547 14.141 1 98.19 136 ASN B N 1
ATOM 2409 C CA . ASN B 1 136 ? -5.07 18 15.461 1 98.19 136 ASN B CA 1
ATOM 2410 C C . ASN B 1 136 ? -4.191 19.156 15.953 1 98.19 136 ASN B C 1
ATOM 2412 O O . ASN B 1 136 ? -2.969 19.109 15.812 1 98.19 136 ASN B O 1
ATOM 2416 N N . ARG B 1 137 ? -4.816 20.094 16.562 1 95.69 137 ARG B N 1
ATOM 2417 C CA . ARG B 1 137 ? -4.09 21.266 17.031 1 95.69 137 ARG B CA 1
ATOM 2418 C C . ARG B 1 137 ? -2.992 20.859 18.016 1 95.69 137 ARG B C 1
ATOM 2420 O O . ARG B 1 137 ? -1.905 21.438 18.016 1 95.69 137 ARG B O 1
ATOM 2427 N N . GLU B 1 138 ? -3.299 19.891 18.812 1 94.56 138 GLU B N 1
ATOM 2428 C CA . GLU B 1 138 ? -2.326 19.422 19.797 1 94.56 138 GLU B CA 1
ATOM 2429 C C . GLU B 1 138 ? -1.055 18.922 19.125 1 94.56 138 GLU B C 1
ATOM 2431 O O . GLU B 1 138 ? 0.045 19.078 19.656 1 94.56 138 GLU B O 1
ATOM 2436 N N . VAL B 1 139 ? -1.19 18.359 17.969 1 96.56 139 VAL B N 1
ATOM 2437 C CA . VAL B 1 139 ? -0.048 17.859 17.219 1 96.56 139 VAL B CA 1
ATOM 2438 C C . VAL B 1 139 ? 0.818 19.016 16.75 1 96.56 139 VAL B C 1
ATOM 2440 O O . VAL B 1 139 ? 2.047 18.953 16.828 1 96.56 139 VAL B O 1
ATOM 2443 N N . LEU B 1 140 ? 0.215 20.078 16.312 1 93.12 140 LEU B N 1
ATOM 2444 C CA . LEU B 1 140 ? 0.921 21.266 15.852 1 93.12 140 LEU B CA 1
ATOM 2445 C C . LEU B 1 140 ? 1.664 21.938 17 1 93.12 140 LEU B C 1
ATOM 2447 O O . LEU B 1 140 ? 2.812 22.344 16.844 1 93.12 140 LEU B O 1
ATOM 2451 N N . GLU B 1 141 ? 1.03 21.953 18.156 1 89.06 141 GLU B N 1
ATOM 2452 C CA . GLU B 1 141 ? 1.619 22.562 19.328 1 89.06 141 GLU B CA 1
ATOM 2453 C C . GLU B 1 141 ? 2.812 21.75 19.844 1 89.06 141 GLU B C 1
ATOM 2455 O O . GLU B 1 141 ? 3.832 22.328 20.234 1 89.06 141 GLU B O 1
ATOM 2460 N N . ASN B 1 142 ? 2.689 20.438 19.797 1 87.88 142 ASN B N 1
ATOM 2461 C CA . ASN B 1 142 ? 3.734 19.562 20.312 1 87.88 142 ASN B CA 1
ATOM 2462 C C . ASN B 1 142 ? 4.906 19.453 19.328 1 87.88 142 ASN B C 1
ATOM 2464 O O . ASN B 1 142 ? 6.035 19.172 19.75 1 87.88 142 ASN B O 1
ATOM 2468 N N . SER B 1 143 ? 4.625 19.578 18.062 1 83.56 143 SER B N 1
ATOM 2469 C CA . SER B 1 143 ? 5.684 19.5 17.062 1 83.56 143 SER B CA 1
ATOM 2470 C C . SER B 1 143 ? 6.605 20.703 17.141 1 83.56 143 SER B C 1
ATOM 2472 O O . SER B 1 143 ? 7.801 20.594 16.859 1 83.56 143 SER B O 1
ATOM 2474 N N . LYS B 1 144 ? 6.129 21.828 17.312 1 67.19 144 LYS B N 1
ATOM 2475 C CA . LYS B 1 144 ? 6.918 23.047 17.5 1 67.19 144 LYS B CA 1
ATOM 2476 C C . LYS B 1 144 ? 7.875 22.906 18.688 1 67.19 144 LYS B C 1
ATOM 2478 O O . LYS B 1 144 ? 9.031 23.328 18.609 1 67.19 144 LYS B O 1
ATOM 2483 N N . GLN B 1 145 ? 7.348 22.266 19.594 1 58.47 145 GLN B N 1
ATOM 2484 C CA . GLN B 1 145 ? 8.164 22.094 20.797 1 58.47 145 GLN B CA 1
ATOM 2485 C C . GLN B 1 145 ? 9.305 21.109 20.547 1 58.47 145 GLN B C 1
ATOM 2487 O O . GLN B 1 145 ? 10.422 21.297 21.016 1 58.47 145 GLN B O 1
ATOM 2492 N N . ALA B 1 146 ? 8.906 20.047 19.766 1 54.22 146 ALA B N 1
ATOM 2493 C CA . ALA B 1 146 ? 9.945 19.078 19.438 1 54.22 146 ALA B CA 1
ATOM 2494 C C . ALA B 1 146 ? 11.039 19.703 18.578 1 54.22 146 ALA B C 1
ATOM 2496 O O . ALA B 1 146 ? 12.219 19.406 18.734 1 54.22 146 ALA B O 1
ATOM 2497 N N . ALA B 1 147 ? 10.633 20.547 17.672 1 53.22 147 ALA B N 1
ATOM 2498 C CA . ALA B 1 147 ? 11.586 21.25 16.812 1 53.22 147 ALA B CA 1
ATOM 2499 C C . ALA B 1 147 ? 12.422 22.234 17.625 1 53.22 147 ALA B C 1
ATOM 2501 O O . ALA B 1 147 ? 13.602 22.438 17.344 1 53.22 147 ALA B O 1
ATOM 2502 N N . SER B 1 148 ? 11.648 22.891 18.547 1 47.81 148 SER B N 1
ATOM 2503 C CA . SER B 1 148 ? 12.383 23.844 19.391 1 47.81 148 SER B CA 1
ATOM 2504 C C . SER B 1 148 ? 13.375 23.125 20.297 1 47.81 148 SER B C 1
ATOM 2506 O O . SER B 1 148 ? 14.414 23.672 20.656 1 47.81 148 SER B O 1
ATOM 2508 N N . GLY B 1 149 ? 12.945 21.938 20.844 1 44.12 149 GLY B N 1
ATOM 2509 C CA . GLY B 1 149 ? 13.844 21.188 21.719 1 44.12 149 GLY B CA 1
ATOM 2510 C C . GLY B 1 149 ? 14.883 20.391 20.953 1 44.12 149 GLY B C 1
ATOM 2511 O O . GLY B 1 149 ? 15.742 19.75 21.562 1 44.12 149 GLY B O 1
ATOM 2512 N N . ALA B 1 150 ? 14.383 19.75 20 1 44.12 150 ALA B N 1
ATOM 2513 C CA . ALA B 1 150 ? 15.375 18.922 19.312 1 44.12 150 ALA B CA 1
ATOM 2514 C C . ALA B 1 150 ? 16.578 19.766 18.875 1 44.12 150 ALA B C 1
ATOM 2516 O O . ALA B 1 150 ? 16.469 20.984 18.719 1 44.12 150 ALA B O 1
ATOM 2517 N N . GLN B 1 151 ? 17.875 19.094 18.578 1 44.38 151 GLN B N 1
ATOM 2518 C CA . GLN B 1 151 ? 19.203 19.656 18.391 1 44.38 151 GLN B CA 1
ATOM 2519 C C . GLN B 1 151 ? 19.188 20.797 17.391 1 44.38 151 GLN B C 1
ATOM 2521 O O . GLN B 1 151 ? 18.656 20.656 16.281 1 44.38 151 GLN B O 1
ATOM 2526 N N . ALA B 1 152 ? 19.562 22.094 17.812 1 41.41 152 ALA B N 1
ATOM 2527 C CA . ALA B 1 152 ? 19.734 23.484 17.438 1 41.41 152 ALA B CA 1
ATOM 2528 C C . ALA B 1 152 ? 20.141 23.625 15.977 1 41.41 152 ALA B C 1
ATOM 2530 O O . ALA B 1 152 ? 19.688 24.531 15.281 1 41.41 152 ALA B O 1
ATOM 2531 N N . VAL B 1 153 ? 21.109 22.922 15.617 1 42.41 153 VAL B N 1
ATOM 2532 C CA . VAL B 1 153 ? 21.781 23.141 14.344 1 42.41 153 VAL B CA 1
ATOM 2533 C C . VAL B 1 153 ? 20.859 22.75 13.195 1 42.41 153 VAL B C 1
ATOM 2535 O O . VAL B 1 153 ? 20.734 23.484 12.211 1 42.41 153 VAL B O 1
ATOM 2538 N N . THR B 1 154 ? 20.188 21.531 13.203 1 46.22 154 THR B N 1
ATOM 2539 C CA . THR B 1 154 ? 19.328 21 12.156 1 46.22 154 THR B CA 1
ATOM 2540 C C . THR B 1 154 ? 18.016 21.766 12.078 1 46.22 154 THR B C 1
ATOM 2542 O O . THR B 1 154 ? 17.5 22 10.984 1 46.22 154 THR B O 1
ATOM 2545 N N . ALA B 1 155 ? 17.578 22.234 13.148 1 49.69 155 ALA B N 1
ATOM 2546 C CA . ALA B 1 155 ? 16.375 23.047 13.273 1 49.69 155 ALA B CA 1
ATOM 2547 C C . ALA B 1 155 ? 16.547 24.406 12.602 1 49.69 155 ALA B C 1
ATOM 2549 O O . ALA B 1 155 ? 15.617 24.922 11.969 1 49.69 155 ALA B O 1
ATOM 2550 N N . ASP B 1 156 ? 17.719 24.891 12.797 1 52.56 156 ASP B N 1
ATOM 2551 C CA . ASP B 1 156 ? 17.953 26.203 12.203 1 52.56 156 ASP B CA 1
ATOM 2552 C C . ASP B 1 156 ? 17.891 26.141 10.68 1 52.56 156 ASP B C 1
ATOM 2554 O O . ASP B 1 156 ? 17.297 27 10.031 1 52.56 156 ASP B O 1
ATOM 2558 N N . GLU B 1 157 ? 18.641 25.109 10.133 1 56.12 157 GLU B N 1
ATOM 2559 C CA . GLU B 1 157 ? 18.594 24.969 8.68 1 56.12 157 GLU B CA 1
ATOM 2560 C C . GLU B 1 157 ? 17.188 24.609 8.211 1 56.12 157 GLU B C 1
ATOM 2562 O O . GLU B 1 157 ? 16.703 25.125 7.207 1 56.12 157 GLU B O 1
ATOM 2567 N N . MET B 1 158 ? 16.656 23.75 8.969 1 59.19 158 MET B N 1
ATOM 2568 C CA . MET B 1 158 ? 15.281 23.422 8.648 1 59.19 158 MET B CA 1
ATOM 2569 C C . MET B 1 158 ? 14.367 24.625 8.812 1 59.19 158 MET B C 1
ATOM 2571 O O . MET B 1 158 ? 13.492 24.875 7.984 1 59.19 158 MET B O 1
ATOM 2575 N N . ARG B 1 159 ? 14.664 25.281 9.852 1 59.03 159 ARG B N 1
ATOM 2576 C CA . ARG B 1 159 ? 13.914 26.516 10.109 1 59.03 159 ARG B CA 1
ATOM 2577 C C . ARG B 1 159 ? 14.102 27.516 8.977 1 59.03 159 ARG B C 1
ATOM 2579 O O . ARG B 1 159 ? 13.141 28.141 8.523 1 59.03 159 ARG B O 1
ATOM 2586 N N . ARG B 1 160 ? 15.383 27.656 8.688 1 60 160 ARG B N 1
ATOM 2587 C CA . ARG B 1 160 ? 15.656 28.594 7.598 1 60 160 ARG B CA 1
ATOM 2588 C C . ARG B 1 160 ? 14.992 28.141 6.305 1 60 160 ARG B C 1
ATOM 2590 O O . ARG B 1 160 ? 14.453 28.953 5.555 1 60 160 ARG B O 1
ATOM 2597 N N . TRP B 1 161 ? 15.109 26.844 6.191 1 61.53 161 TRP B N 1
ATOM 2598 C CA . TRP B 1 161 ? 14.508 26.281 4.984 1 61.53 161 TRP B CA 1
ATOM 2599 C C . TRP B 1 161 ? 12.992 26.422 5.023 1 61.53 161 TRP B C 1
ATOM 2601 O O . TRP B 1 161 ? 12.367 26.812 4.031 1 61.53 161 TRP B O 1
ATOM 2611 N N . LEU B 1 162 ? 12.477 26.141 6.113 1 62.91 162 LEU B N 1
ATOM 2612 C CA . LEU B 1 162 ? 11.031 26.266 6.293 1 62.91 162 LEU B CA 1
ATOM 2613 C C . LEU B 1 162 ? 10.602 27.719 6.215 1 62.91 162 LEU B C 1
ATOM 2615 O O . LEU B 1 162 ? 9.539 28.031 5.676 1 62.91 162 LEU B O 1
ATOM 2619 N N . GLU B 1 163 ? 11.367 28.547 6.832 1 61.44 163 GLU B N 1
ATOM 2620 C CA . GLU B 1 163 ? 11.109 29.984 6.758 1 61.44 163 GLU B CA 1
ATOM 2621 C C . GLU B 1 163 ? 11.148 30.484 5.312 1 61.44 163 GLU B C 1
ATOM 2623 O O . GLU B 1 163 ? 10.375 31.359 4.93 1 61.44 163 GLU B O 1
ATOM 2628 N N . ASN B 1 164 ? 12.125 29.938 4.621 1 59.81 164 ASN B N 1
ATOM 2629 C CA . ASN B 1 164 ? 12.188 30.328 3.217 1 59.81 164 ASN B CA 1
ATOM 2630 C C . ASN B 1 164 ? 10.984 29.797 2.438 1 59.81 164 ASN B C 1
ATOM 2632 O O . ASN B 1 164 ? 10.578 30.391 1.436 1 59.81 164 ASN B O 1
ATOM 2636 N N . LEU B 1 165 ? 10.633 28.641 2.85 1 57.31 165 LEU B N 1
ATOM 2637 C CA . LEU B 1 165 ? 9.406 28.125 2.236 1 57.31 165 LEU B CA 1
ATOM 2638 C C . LEU B 1 165 ? 8.242 29.078 2.484 1 57.31 165 LEU B C 1
ATOM 2640 O O . LEU B 1 165 ? 7.348 29.203 1.646 1 57.31 165 LEU B O 1
ATOM 2644 N N . ASN B 1 166 ? 8.242 29.625 3.701 1 55.62 166 ASN B N 1
ATOM 2645 C CA . ASN B 1 166 ? 7.219 30.609 4.004 1 55.62 166 ASN B CA 1
ATOM 2646 C C . ASN B 1 166 ? 7.398 31.875 3.16 1 55.62 166 ASN B C 1
ATOM 2648 O O . ASN B 1 166 ? 6.414 32.531 2.783 1 55.62 166 ASN B O 1
ATOM 2652 N N . ASP B 1 167 ? 8.57 32.344 3.029 1 53.56 167 ASP B N 1
ATOM 2653 C CA . ASP B 1 167 ? 8.836 33.562 2.297 1 53.56 167 ASP B CA 1
ATOM 2654 C C . ASP B 1 167 ? 8.805 33.344 0.79 1 53.56 167 ASP B C 1
ATOM 2656 O O . ASP B 1 167 ? 8.438 34.219 0.023 1 53.56 167 ASP B O 1
ATOM 2660 N N . ASP B 1 168 ? 9.734 32.312 0.212 1 49.12 168 ASP B N 1
ATOM 2661 C CA . ASP B 1 168 ? 10.016 32.188 -1.214 1 49.12 168 ASP B CA 1
ATOM 2662 C C . ASP B 1 168 ? 8.805 31.625 -1.965 1 49.12 168 ASP B C 1
ATOM 2664 O O . ASP B 1 168 ? 8.047 30.812 -1.428 1 49.12 168 ASP B O 1
ATOM 2668 N N . GLU B 1 169 ? 8.43 32.25 -3.102 1 42.75 169 GLU B N 1
ATOM 2669 C CA . GLU B 1 169 ? 7.574 31.781 -4.184 1 42.75 169 GLU B CA 1
ATOM 2670 C C . GLU B 1 169 ? 7.852 30.297 -4.484 1 42.75 169 GLU B C 1
ATOM 2672 O O . GLU B 1 169 ? 9.008 29.875 -4.484 1 42.75 169 GLU B O 1
ATOM 2677 N N . MET B 1 170 ? 6.941 29.344 -4.273 1 40.38 170 MET B N 1
ATOM 2678 C CA . MET B 1 170 ? 6.91 27.906 -4.551 1 40.38 170 MET B CA 1
ATOM 2679 C C . MET B 1 170 ? 7.781 27.562 -5.754 1 40.38 170 MET B C 1
ATOM 2681 O O . MET B 1 170 ? 7.43 27.891 -6.891 1 40.38 170 MET B O 1
ATOM 2685 N N . GLY B 1 171 ? 9.031 27.75 -5.695 1 36.72 171 GLY B N 1
ATOM 2686 C CA . GLY B 1 171 ? 9.766 27.203 -6.824 1 36.72 171 GLY B CA 1
ATOM 2687 C C . GLY B 1 171 ? 9.203 25.875 -7.312 1 36.72 171 GLY B C 1
ATOM 2688 O O . GLY B 1 171 ? 8.789 25.031 -6.508 1 36.72 171 GLY B O 1
ATOM 2689 N N . ARG B 1 172 ? 8.609 25.781 -8.477 1 35.03 172 ARG B N 1
ATOM 2690 C CA . ARG B 1 172 ? 8.188 24.641 -9.289 1 35.03 172 ARG B CA 1
ATOM 2691 C C . ARG B 1 172 ? 9.188 23.5 -9.18 1 35.03 172 ARG B C 1
ATOM 2693 O O . ARG B 1 172 ? 10.398 23.703 -9.32 1 35.03 172 ARG B O 1
ATOM 2700 N N . TYR B 1 173 ? 8.922 22.5 -8.414 1 31.19 173 TYR B N 1
ATOM 2701 C CA . TYR B 1 173 ? 9.672 21.25 -8.469 1 31.19 173 TYR B CA 1
ATOM 2702 C C . TYR B 1 173 ? 10.109 20.938 -9.891 1 31.19 173 TYR B C 1
ATOM 2704 O O . TYR B 1 173 ? 9.273 20.625 -10.75 1 31.19 173 TYR B O 1
ATOM 2712 N N . LYS B 1 174 ? 11.07 21.703 -10.344 1 27.31 174 LYS B N 1
ATOM 2713 C CA . LYS B 1 174 ? 11.672 21.078 -11.516 1 27.31 174 LYS B CA 1
ATOM 2714 C C . LYS B 1 174 ? 12.141 19.672 -11.203 1 27.31 174 LYS B C 1
ATOM 2716 O O . LYS B 1 174 ? 12.938 19.469 -10.289 1 27.31 174 LYS B O 1
ATOM 2721 N N . MET B 1 175 ? 11.266 18.531 -11.445 1 22.47 175 MET B N 1
ATOM 2722 C CA . MET B 1 175 ? 11.891 17.234 -11.664 1 22.47 175 MET B CA 1
ATOM 2723 C C . MET B 1 175 ? 13.07 17.359 -12.625 1 22.47 175 MET B C 1
ATOM 2725 O O . MET B 1 175 ? 13.031 18.156 -13.562 1 22.47 175 MET B O 1
#

Solvent-accessible surface area (backbone atoms only — not comparable to full-atom values): 19856 Å² total; per-residue (Å²): 134,84,78,73,76,71,70,72,77,74,75,70,76,62,68,49,43,57,37,40,79,72,46,77,45,63,37,88,83,81,65,40,31,28,42,31,32,26,33,73,90,52,84,52,68,48,77,42,80,46,51,66,69,50,48,48,58,38,49,40,58,76,67,64,60,86,64,97,59,60,47,74,60,50,39,47,51,49,50,39,50,72,67,61,34,42,73,60,35,28,30,38,57,42,64,55,96,93,36,66,34,18,36,37,34,30,39,43,90,90,38,80,41,78,39,77,34,37,47,61,58,40,51,39,38,27,64,73,69,68,33,52,39,29,30,22,50,67,33,59,60,52,48,53,46,47,52,69,65,40,73,66,70,63,36,46,53,47,43,51,49,49,48,39,59,69,68,49,78,80,70,76,76,76,127,135,84,80,75,74,72,70,72,78,75,75,70,76,61,68,51,43,58,37,41,80,73,47,77,46,64,38,88,85,80,65,39,31,28,43,32,34,27,34,74,90,53,84,52,68,48,78,43,80,47,53,66,69,51,48,50,58,37,48,39,57,76,66,63,57,84,62,98,57,60,47,72,58,50,40,46,50,50,51,39,50,71,67,61,34,42,72,60,34,30,30,37,58,42,64,55,97,92,38,66,32,18,36,37,35,30,40,43,91,88,38,81,39,77,39,76,32,38,45,62,57,40,50,38,39,27,66,73,69,68,34,54,38,29,31,23,49,68,33,58,60,52,47,52,48,46,50,68,65,41,73,67,71,62,36,46,54,46,41,50,48,49,48,39,58,68,69,47,78,79,71,72,80,74,125

pLDDT: mean 83.09, std 22.4, range [22.47, 98.94]

Secondary structure (DSSP, 8-state):
--------------SEEEEEEEEEEE-TTT--EEEEEEESSSS-EEEEE--HHHHHHHHHHHTT---SS--HHHHHHHHHHHTTEEEEEEEEEEEETTEEEEEEEEEETTEEEEEEE-HHHHHHHHHHHT--EEEEHHHHHHHHHHHHHS-HHHHHHHHHHHHHHHHS-------/--------------SEEEEEEEEEEE-TTT--EEEEEEESSSS-EEEEE--HHHHHHHHHHHTT---SS--HHHHHHHHHHHTTEEEEEEEEEEEETTEEEEEEEEEETTEEEEEEE-HHHHHHHHHHHT--EEEEHHHHHHHHHHHHHS-HHHHHHHHHHHHHHHHS-------